Protein AF-A0A397JNN5-F1 (afdb_monomer_lite)

Radius of gyration: 26.15 Å; chains: 1; bounding box: 57×59×89 Å

Sequence (271 aa):
MEMSLINTIVSEEDVIYEEDFNEESSNTLSENEEEVYITKNTSVETILHSLTPIEYPPTSINGVAIIFHVEGWQNADAAFTDDRTCQGLKICEFASSELLEMIHKTVEFNSDLRLKISEELSTDNVKNNTFVKWRSNEKYHQFISIQENTDLNLLRQLLDGLWEGESDEPINNCFTVLHNSSKKTYCPHPHCERNIVKQGSIIQKTCNVKYSKLIPLDIKKCPYIILVSRGIHSHPPPPPNRVPITIRDRLQELIHQANDNTGDVTLYQEI

Foldseek 3Di:
DDDDDPPPACDPQFADDPVNVVPDPDDDPDVDQPWDDPTNPATANEEAEDQDDDPWDFAEQNKYKYKYQCPPPPCPCVSVVDQDDPQFWKDWPLAAPCFQQDKARTDDCPDPLLVLLQVLVVVVVLLVPQDDDDDPPDPDDDDDDDDPPDDPVCVVCSNVSVCPDDDLPADSHDSHIGGPPDPDQWDPHWHDDPNDTDITGIDTDGFPKGKHKHDDPDCVVPVMIMIMIHDMGRGHDHHDPDDPPVVVVVVVVVVVVVVVVVPPDDDDDDD

pLDDT: mean 71.07, std 18.16, range [25.12, 94.12]

Secondary structure (DSSP, 8-state):
-----------GGGSPPGGGGSS-----------PEEEETTEEESEEEEESS--SS---BSS-EEEEEE-TT-S-TGGGS-S--B---EEEETTB-HHHHS--BSS--TT-HHHHHHHHHHHHHHHHH-------TT-S-PPP-PPPTTS-HHHHHHHHTT----S-SPPPSSB--EEETT----EEEEEEEETTEEEEEEEEEE----EEEEE--S-TTT--EEEEEEES-B-SPPPPP----HHHHHHHHHHHHHHHHTTTT-------

Structure (mmCIF, N/CA/C/O backbone):
data_AF-A0A397JNN5-F1
#
_entry.id   AF-A0A397JNN5-F1
#
loop_
_atom_site.group_PDB
_atom_site.id
_atom_site.type_symbol
_atom_site.label_atom_id
_atom_site.label_alt_id
_atom_site.label_comp_id
_atom_site.label_asym_id
_atom_site.label_entity_id
_atom_site.label_seq_id
_atom_site.pdbx_PDB_ins_code
_atom_site.Cartn_x
_atom_site.Cartn_y
_atom_site.Cartn_z
_atom_site.occupancy
_atom_site.B_iso_or_equiv
_atom_site.auth_seq_id
_atom_site.auth_comp_id
_atom_site.auth_asym_id
_atom_site.auth_atom_id
_atom_site.pdbx_PDB_model_num
ATOM 1 N N . MET A 1 1 ? -3.759 -25.444 -0.510 1.00 31.02 1 MET A N 1
ATOM 2 C CA . MET A 1 1 ? -3.090 -24.979 0.717 1.00 31.02 1 MET A CA 1
ATOM 3 C C . MET A 1 1 ? -4.052 -24.005 1.355 1.00 31.02 1 MET A C 1
ATOM 5 O O . MET A 1 1 ? -4.305 -22.963 0.765 1.00 31.02 1 MET A O 1
ATOM 9 N N . GLU A 1 2 ? -4.728 -24.447 2.412 1.00 26.83 2 GLU A N 1
ATOM 10 C CA . GLU A 1 2 ? -5.766 -23.671 3.091 1.00 26.83 2 GLU A CA 1
ATOM 11 C C . GLU A 1 2 ? -5.170 -22.372 3.633 1.00 26.83 2 GLU A C 1
ATOM 13 O O . GLU A 1 2 ? -4.144 -22.374 4.311 1.00 26.83 2 GLU A O 1
ATOM 18 N N . MET A 1 3 ? -5.789 -21.258 3.258 1.00 25.12 3 MET A N 1
ATOM 19 C CA . MET A 1 3 ? -5.412 -19.919 3.680 1.00 25.12 3 MET A CA 1
ATOM 20 C C . MET A 1 3 ? -6.167 -19.662 4.984 1.00 25.12 3 MET A C 1
ATOM 22 O O . MET A 1 3 ? -7.382 -19.474 4.969 1.00 25.12 3 MET A O 1
ATOM 26 N N . SER A 1 4 ? -5.471 -19.778 6.116 1.00 27.42 4 SER A N 1
ATOM 27 C CA . SER A 1 4 ? -6.068 -19.607 7.439 1.00 27.42 4 SER A CA 1
ATOM 28 C C . SER A 1 4 ? -6.539 -18.165 7.615 1.00 27.42 4 SER A C 1
ATOM 30 O O . SER A 1 4 ? -5.733 -17.235 7.626 1.00 27.42 4 SER A O 1
ATOM 32 N N . LEU A 1 5 ? -7.851 -18.008 7.752 1.00 30.69 5 LEU A N 1
ATOM 33 C CA . LEU A 1 5 ? -8.522 -16.786 8.175 1.00 30.69 5 LEU A CA 1
ATOM 34 C C . LEU A 1 5 ? -7.987 -16.382 9.556 1.00 30.69 5 LEU A C 1
ATOM 36 O O . LEU A 1 5 ? -8.147 -17.137 10.511 1.00 30.69 5 LEU A O 1
ATOM 40 N N . ILE A 1 6 ? -7.387 -15.199 9.680 1.00 32.88 6 ILE A N 1
ATOM 41 C CA . ILE A 1 6 ? -7.181 -14.560 10.985 1.00 32.88 6 ILE A CA 1
ATOM 42 C C . ILE A 1 6 ? -7.974 -13.255 10.967 1.00 32.88 6 ILE A C 1
ATOM 44 O O . ILE A 1 6 ? -7.437 -12.165 10.815 1.00 32.88 6 ILE A O 1
ATOM 48 N N . ASN A 1 7 ? -9.294 -13.390 11.098 1.00 35.00 7 ASN A N 1
ATOM 49 C CA . ASN A 1 7 ? -10.095 -12.322 11.676 1.00 35.00 7 ASN A CA 1
ATOM 50 C C . ASN A 1 7 ? -9.785 -12.337 13.173 1.00 35.00 7 ASN A C 1
ATOM 52 O O . ASN A 1 7 ? -10.288 -13.208 13.882 1.00 35.00 7 ASN A O 1
ATOM 56 N N . THR A 1 8 ? -8.950 -11.423 13.662 1.00 43.59 8 THR A N 1
ATOM 57 C CA . THR A 1 8 ? -8.803 -11.247 15.111 1.00 43.59 8 THR A CA 1
ATOM 58 C C . THR A 1 8 ? -10.051 -10.534 15.620 1.00 43.59 8 THR A C 1
ATOM 60 O O . THR A 1 8 ? -10.108 -9.310 15.694 1.00 43.59 8 THR A O 1
ATOM 63 N N . ILE A 1 9 ? -11.095 -11.312 15.903 1.00 44.19 9 ILE A N 1
ATOM 64 C CA . ILE A 1 9 ? -12.177 -10.878 16.783 1.00 44.19 9 ILE A CA 1
ATOM 65 C C . ILE A 1 9 ? -11.510 -10.676 18.142 1.00 44.19 9 ILE A C 1
ATOM 67 O O . ILE A 1 9 ? -10.933 -11.622 18.671 1.00 44.19 9 ILE A O 1
ATOM 71 N N . VAL A 1 10 ? -11.530 -9.450 18.664 1.00 47.38 10 VAL A N 1
ATOM 72 C CA . VAL A 1 10 ? -11.048 -9.169 20.022 1.00 47.38 10 VAL A CA 1
ATOM 73 C C . VAL A 1 10 ? -11.911 -9.998 20.968 1.00 47.38 10 VAL A C 1
ATOM 75 O O . VAL A 1 10 ? -13.122 -9.779 21.043 1.00 47.38 10 VAL A O 1
ATOM 78 N N . SER A 1 11 ? -11.318 -11.009 21.599 1.00 52.22 11 SER A N 1
ATOM 79 C CA . SER A 1 11 ? -12.026 -11.843 22.567 1.00 52.22 11 SER A CA 1
ATOM 80 C C . SER A 1 11 ? -12.256 -11.042 23.853 1.00 52.22 11 SER A C 1
ATOM 82 O O . SER A 1 11 ? -11.529 -10.087 24.120 1.00 52.22 11 SER A O 1
ATOM 84 N N . GLU A 1 12 ? -13.258 -11.395 24.668 1.00 55.44 12 GLU A N 1
ATOM 85 C CA . GLU A 1 12 ? -13.455 -10.750 25.986 1.00 55.44 12 GLU A CA 1
ATOM 86 C C . GLU A 1 12 ? -12.188 -10.838 26.858 1.00 55.44 12 GLU A C 1
ATOM 88 O O . GLU A 1 12 ? -11.924 -9.961 27.674 1.00 55.44 12 GLU A O 1
ATOM 93 N N . GLU A 1 13 ? -11.352 -11.850 26.620 1.00 55.53 13 GLU A N 1
ATOM 94 C CA . GLU A 1 13 ? -10.068 -12.039 27.290 1.00 55.53 13 GLU A CA 1
ATOM 95 C C . GLU A 1 13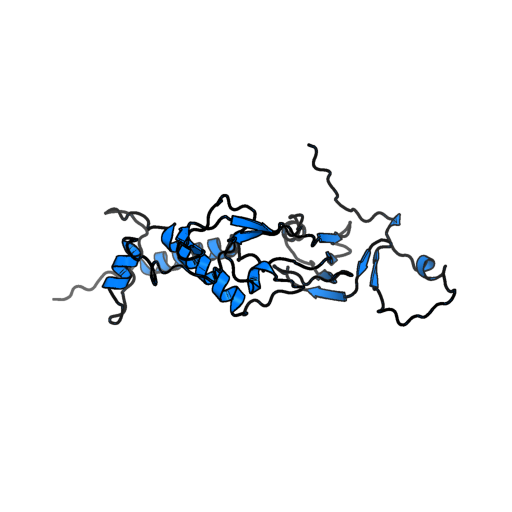 ? -9.014 -10.997 26.873 1.00 55.53 13 GLU A C 1
ATOM 97 O O . GLU A 1 13 ? -8.130 -10.712 27.674 1.00 55.53 13 GLU A O 1
ATOM 102 N N . ASP A 1 14 ? -9.122 -10.381 25.687 1.00 54.44 14 ASP A N 1
ATOM 103 C CA . ASP A 1 14 ? -8.186 -9.376 25.147 1.00 54.44 14 ASP A CA 1
ATOM 104 C C . ASP A 1 14 ? -8.508 -7.928 25.579 1.00 54.44 14 ASP A C 1
ATOM 106 O O . ASP A 1 14 ? -7.725 -7.006 25.311 1.00 54.44 14 ASP A O 1
ATOM 110 N N . VAL A 1 15 ? -9.663 -7.715 26.221 1.00 62.53 15 VAL A N 1
ATOM 111 C CA . VAL A 1 15 ? -10.107 -6.413 26.741 1.00 62.53 15 VAL A CA 1
ATOM 112 C C . VAL A 1 15 ? -9.306 -6.061 27.988 1.00 62.53 15 VAL A C 1
ATOM 114 O O . VAL A 1 15 ? -9.135 -6.899 28.868 1.00 62.53 15 VAL A O 1
ATOM 117 N N . ILE A 1 16 ? -8.829 -4.818 28.059 1.00 62.09 16 ILE A N 1
ATOM 118 C CA . ILE A 1 16 ? -8.114 -4.293 29.223 1.00 62.09 16 ILE A CA 1
ATOM 119 C C . ILE A 1 16 ? -9.141 -3.778 30.234 1.00 62.09 16 ILE A C 1
ATOM 121 O O . ILE A 1 16 ? -9.956 -2.912 29.904 1.00 62.09 16 ILE A O 1
ATOM 125 N N . TYR A 1 17 ? -9.091 -4.295 31.455 1.00 69.06 17 TYR A N 1
ATOM 126 C CA . TYR A 1 17 ? -9.901 -3.851 32.585 1.00 69.06 17 TYR A CA 1
ATOM 127 C C . TYR A 1 17 ? -9.060 -2.995 33.541 1.00 69.06 17 TYR A C 1
ATOM 129 O O . TYR A 1 17 ? -7.838 -3.110 33.584 1.00 69.06 17 TYR A O 1
ATOM 137 N N . GLU A 1 18 ? -9.699 -2.145 34.351 1.00 59.59 18 GLU A N 1
ATOM 138 C CA . GLU A 1 18 ? -8.986 -1.318 35.345 1.00 59.59 18 GLU A CA 1
ATOM 139 C C . GLU A 1 18 ? -8.193 -2.161 36.364 1.00 59.59 18 GLU A C 1
ATOM 141 O O . GLU A 1 18 ? -7.193 -1.706 36.915 1.00 59.59 18 GLU A O 1
ATOM 146 N N . GLU A 1 19 ? -8.613 -3.408 36.585 1.00 60.47 19 GLU A N 1
ATOM 147 C CA . GLU A 1 19 ? -7.941 -4.381 37.450 1.00 60.47 19 GLU A CA 1
ATOM 148 C C . GLU A 1 19 ? -6.601 -4.869 36.864 1.00 60.47 19 GLU A C 1
ATOM 150 O O . GLU A 1 19 ? -5.680 -5.138 37.634 1.00 60.47 19 GLU A O 1
ATOM 155 N N . ASP A 1 20 ? -6.438 -4.874 35.531 1.00 59.41 20 ASP A N 1
ATOM 156 C CA . ASP A 1 20 ? -5.204 -5.307 34.848 1.00 59.41 20 ASP A CA 1
ATOM 157 C C . ASP A 1 20 ? -4.031 -4.330 35.075 1.00 59.41 20 ASP A C 1
ATOM 159 O O . ASP A 1 20 ? -2.867 -4.710 34.973 1.00 59.41 20 ASP A O 1
ATOM 163 N N . PHE A 1 21 ? -4.315 -3.068 35.417 1.00 58.22 21 PHE A N 1
ATOM 164 C CA . PHE A 1 21 ? -3.291 -2.069 35.754 1.00 58.22 21 PHE A CA 1
ATOM 165 C C . PHE A 1 21 ? -2.864 -2.109 37.228 1.00 58.22 21 PHE A C 1
ATOM 167 O O . PHE A 1 21 ? -1.886 -1.460 37.602 1.00 58.22 21 PHE A O 1
ATOM 174 N N . ASN A 1 22 ? -3.586 -2.848 38.075 1.00 54.94 22 ASN A N 1
ATOM 175 C CA . ASN A 1 22 ? -3.377 -2.839 39.522 1.00 54.94 22 ASN A CA 1
ATOM 176 C C . ASN A 1 22 ? -2.473 -3.976 40.032 1.00 54.94 22 ASN A C 1
ATOM 178 O O . ASN A 1 22 ? -2.095 -3.938 41.204 1.00 54.94 22 ASN A O 1
ATOM 182 N N . GLU A 1 23 ? -2.099 -4.958 39.200 1.00 52.66 23 GLU A N 1
ATOM 183 C CA . GLU A 1 23 ? -1.392 -6.164 39.672 1.00 52.66 23 GLU A CA 1
ATOM 184 C C . GLU A 1 23 ? 0.147 -6.150 39.574 1.00 52.66 23 GLU A C 1
ATOM 186 O O . GLU A 1 23 ? 0.781 -7.011 40.176 1.00 52.66 23 GLU A O 1
ATOM 191 N N . GLU A 1 24 ? 0.794 -5.141 38.975 1.00 49.72 24 GLU A N 1
ATOM 192 C CA . GLU A 1 24 ? 2.267 -5.013 39.028 1.00 49.72 24 GLU A CA 1
ATOM 193 C C . GLU A 1 24 ? 2.748 -3.572 39.267 1.00 49.72 24 GLU A C 1
ATOM 195 O O . GLU A 1 24 ? 3.470 -2.967 38.478 1.00 49.72 24 GLU A O 1
ATOM 200 N N . SER A 1 25 ? 2.430 -3.025 40.443 1.00 48.16 25 SER A N 1
ATOM 201 C CA . SER A 1 25 ? 3.257 -1.964 41.031 1.00 48.16 25 SER A CA 1
ATOM 202 C C . SER A 1 25 ? 4.415 -2.590 41.813 1.00 48.16 25 SER A C 1
ATOM 204 O O . SER A 1 25 ? 4.414 -2.660 43.043 1.00 48.16 25 SER A O 1
ATOM 206 N N . SER A 1 26 ? 5.433 -3.064 41.095 1.00 43.47 26 SER A N 1
ATOM 207 C CA . SER A 1 26 ? 6.755 -3.288 41.682 1.00 43.47 26 SER A CA 1
ATOM 208 C C . SER A 1 26 ? 7.867 -2.856 40.729 1.00 43.47 26 SER A C 1
ATOM 210 O O . SER A 1 26 ? 8.445 -3.655 40.006 1.00 43.47 26 SER A O 1
ATOM 212 N N . ASN A 1 27 ? 8.162 -1.554 40.790 1.00 46.34 27 ASN A N 1
ATOM 213 C CA . ASN A 1 27 ? 9.458 -0.908 40.565 1.00 46.34 27 ASN A CA 1
ATOM 214 C C . ASN A 1 27 ? 10.376 -1.480 39.468 1.00 46.34 27 ASN A C 1
ATOM 216 O O . ASN A 1 27 ? 11.284 -2.262 39.740 1.00 46.34 27 ASN A O 1
ATOM 220 N N . THR A 1 28 ? 10.317 -0.874 38.283 1.00 35.03 28 THR A N 1
ATOM 221 C CA . THR A 1 28 ? 11.496 -0.213 37.693 1.00 35.03 28 THR A CA 1
ATOM 222 C C . THR A 1 28 ? 11.022 0.844 36.697 1.00 35.03 28 THR A C 1
ATOM 224 O O . THR A 1 28 ? 10.708 0.548 35.552 1.00 35.03 28 THR A O 1
ATOM 227 N N . LEU A 1 29 ? 10.950 2.098 37.151 1.00 47.03 29 LEU A N 1
ATOM 228 C CA . LEU A 1 29 ? 10.872 3.262 36.268 1.00 47.03 29 LEU A CA 1
ATOM 229 C C . LEU A 1 29 ? 12.230 3.397 35.566 1.00 47.03 29 LEU A C 1
ATOM 231 O O . LEU A 1 29 ? 13.114 4.104 36.046 1.00 47.03 29 LEU A O 1
ATOM 235 N N . SER A 1 30 ? 12.431 2.666 34.472 1.00 42.47 30 SER A N 1
ATOM 236 C CA . SER A 1 30 ? 13.284 3.176 33.403 1.00 42.47 30 SER A CA 1
ATOM 237 C C . SER A 1 30 ? 12.444 4.138 32.569 1.00 42.47 30 SER A C 1
ATOM 239 O O . SER A 1 30 ? 11.229 3.973 32.480 1.00 42.47 30 SER A O 1
ATOM 241 N N . GLU A 1 31 ? 13.082 5.175 32.032 1.00 48.75 31 GLU A N 1
ATOM 242 C CA . GLU A 1 31 ? 12.506 6.215 31.168 1.00 48.75 31 GLU A CA 1
ATOM 243 C C . GLU A 1 31 ? 11.998 5.614 29.842 1.00 48.75 31 GLU A C 1
ATOM 245 O O . GLU A 1 31 ? 12.520 5.889 28.765 1.00 48.75 31 GLU A O 1
ATOM 250 N N . ASN A 1 32 ? 11.027 4.710 29.924 1.00 50.06 32 ASN A N 1
ATOM 251 C CA . ASN A 1 32 ? 10.454 4.014 28.791 1.00 50.06 32 ASN A CA 1
ATOM 252 C C . ASN A 1 32 ? 9.396 4.937 28.194 1.00 50.06 32 ASN A C 1
ATOM 254 O O . ASN A 1 32 ? 8.496 5.381 28.906 1.00 50.06 32 ASN A O 1
ATOM 258 N N . GLU A 1 33 ? 9.531 5.238 26.904 1.00 58.53 33 GLU A N 1
ATOM 259 C CA . GLU A 1 33 ? 8.477 5.835 26.082 1.00 58.53 33 GLU A CA 1
ATOM 260 C C . GLU A 1 33 ? 7.137 5.170 26.448 1.00 58.53 33 GLU A C 1
ATOM 262 O O . GLU A 1 33 ? 7.042 3.943 26.430 1.00 58.53 33 GLU A O 1
ATOM 267 N N . GLU A 1 34 ? 6.143 5.955 26.881 1.00 67.69 34 GLU A N 1
ATOM 268 C CA . GLU A 1 34 ? 4.852 5.441 27.352 1.00 67.69 34 GLU A CA 1
ATOM 269 C C . GLU A 1 34 ? 4.169 4.643 26.227 1.00 67.69 34 GLU A C 1
ATOM 271 O O . GLU A 1 34 ? 3.547 5.211 25.329 1.00 67.69 34 GLU A O 1
ATOM 276 N N . GLU A 1 35 ? 4.307 3.314 26.240 1.00 71.81 35 GLU A N 1
ATOM 277 C CA . GLU A 1 35 ? 3.586 2.443 25.316 1.00 71.81 35 GLU A CA 1
ATOM 278 C C . GLU A 1 35 ? 2.089 2.484 25.641 1.00 71.81 35 GLU A C 1
ATOM 280 O O . GLU A 1 35 ? 1.666 2.211 26.767 1.00 71.81 35 GLU A O 1
ATOM 285 N N . VAL A 1 36 ? 1.269 2.800 24.637 1.00 85.38 36 VAL A N 1
ATOM 286 C CA . VAL A 1 36 ? -0.184 2.856 24.790 1.00 85.38 36 VAL A CA 1
ATOM 287 C C . VAL A 1 36 ? -0.788 1.519 24.391 1.00 85.38 36 VAL A C 1
ATOM 289 O O . VAL A 1 36 ? -0.677 1.085 23.244 1.00 85.38 36 VAL A O 1
ATOM 292 N N . TYR A 1 37 ? -1.468 0.869 25.328 1.00 86.62 37 TYR A N 1
ATOM 293 C CA . TYR A 1 37 ? -2.134 -0.404 25.084 1.00 86.62 37 TYR A CA 1
ATOM 294 C C . TYR A 1 37 ? -3.524 -0.185 24.478 1.00 86.62 37 TYR A C 1
ATOM 296 O O . TYR A 1 37 ? -4.372 0.496 25.049 1.00 86.62 37 TYR A O 1
ATOM 304 N N . ILE A 1 38 ? -3.752 -0.775 23.304 1.00 86.19 38 ILE A N 1
ATOM 305 C CA . ILE A 1 38 ? -5.054 -0.815 22.626 1.00 86.19 38 ILE A CA 1
ATOM 306 C C . ILE A 1 38 ? -5.842 -2.063 23.051 1.00 86.19 38 ILE A C 1
ATOM 308 O O . ILE A 1 38 ? -7.058 -2.013 23.212 1.00 86.19 38 ILE A O 1
ATOM 312 N N . THR A 1 39 ? -5.144 -3.185 23.228 1.00 84.56 39 THR A N 1
ATOM 313 C CA . THR A 1 39 ? -5.648 -4.445 23.803 1.00 84.56 39 THR A CA 1
ATOM 314 C C . THR A 1 39 ? -4.558 -5.040 24.693 1.00 84.56 39 THR A C 1
ATOM 316 O O . THR A 1 39 ? -3.411 -4.587 24.625 1.00 84.56 39 THR A O 1
ATOM 319 N N . LYS A 1 40 ? -4.858 -6.089 25.473 1.00 80.62 40 LYS A N 1
ATOM 320 C CA . LYS A 1 40 ? -3.839 -6.778 26.295 1.00 80.62 40 LYS A CA 1
ATOM 321 C C . LYS A 1 40 ? -2.611 -7.222 25.497 1.00 80.62 40 LYS A C 1
ATOM 323 O O . LYS A 1 40 ? -1.499 -7.227 26.007 1.00 80.62 40 LYS A O 1
ATOM 328 N N . ASN A 1 41 ? -2.819 -7.556 24.225 1.00 80.25 41 ASN A N 1
ATOM 329 C CA . ASN A 1 41 ? -1.798 -8.103 23.337 1.00 80.25 41 ASN A CA 1
ATOM 330 C C . ASN A 1 41 ? -1.331 -7.105 22.262 1.00 80.25 41 ASN A C 1
ATOM 332 O O . ASN A 1 41 ? -0.573 -7.474 21.365 1.00 80.25 41 ASN A O 1
ATOM 336 N N . THR A 1 42 ? -1.813 -5.858 22.284 1.00 83.69 42 THR A N 1
ATOM 337 C CA . THR A 1 42 ? -1.495 -4.844 21.267 1.00 83.69 42 THR A CA 1
ATOM 338 C C . THR A 1 42 ? -1.176 -3.510 21.924 1.00 83.69 42 THR A C 1
ATOM 340 O O . THR A 1 42 ? -2.088 -2.767 22.283 1.00 83.69 42 THR A O 1
ATOM 343 N N . SER A 1 43 ? 0.112 -3.179 22.005 1.00 91.31 43 SER A N 1
ATOM 344 C CA . SER A 1 43 ? 0.596 -1.833 22.315 1.00 91.31 43 SER A CA 1
ATOM 345 C C . SER A 1 43 ? 1.033 -1.089 21.053 1.00 91.31 43 SER A C 1
ATOM 347 O O . SER A 1 43 ? 1.404 -1.700 20.039 1.00 91.31 43 SER A O 1
ATOM 349 N N . VAL A 1 44 ? 0.953 0.238 21.111 1.00 91.88 44 VAL A N 1
ATOM 350 C CA . VAL A 1 44 ? 1.399 1.169 20.074 1.00 91.88 44 VAL A CA 1
ATOM 351 C C . VAL A 1 44 ? 2.180 2.326 20.689 1.00 91.88 44 VAL A C 1
ATOM 353 O O . VAL A 1 44 ? 1.967 2.708 21.835 1.00 91.88 44 VAL A O 1
ATOM 356 N N . GLU A 1 45 ? 3.058 2.916 19.889 1.00 92.94 45 GLU A N 1
ATOM 357 C CA . GLU A 1 45 ? 3.855 4.096 20.250 1.00 92.94 45 GLU A CA 1
ATOM 358 C C . GLU A 1 45 ? 3.097 5.400 19.973 1.00 92.94 45 GLU A C 1
ATOM 360 O O . GLU A 1 45 ? 3.370 6.439 20.563 1.00 92.94 45 GLU A O 1
ATOM 365 N N . THR A 1 46 ? 2.155 5.391 19.026 1.00 92.38 46 THR A N 1
ATOM 366 C CA . THR A 1 46 ? 1.459 6.610 18.593 1.00 92.38 46 THR A CA 1
ATOM 367 C C . THR A 1 46 ? 0.003 6.331 18.253 1.00 92.38 46 THR A C 1
ATOM 369 O O . THR A 1 46 ? -0.310 5.340 17.591 1.00 92.38 46 THR A O 1
ATOM 372 N N . ILE A 1 47 ? -0.881 7.252 18.646 1.00 93.50 47 ILE A N 1
ATOM 373 C CA . ILE A 1 47 ? -2.300 7.258 18.277 1.00 93.50 47 ILE A CA 1
ATOM 374 C C . ILE A 1 47 ? -2.601 8.486 17.419 1.00 93.50 47 ILE A C 1
ATOM 376 O O . ILE A 1 47 ? -2.297 9.618 17.790 1.00 93.50 47 ILE A O 1
ATOM 380 N N . LEU A 1 48 ? -3.247 8.259 16.281 1.00 92.62 48 LEU A N 1
ATOM 381 C CA . LEU A 1 48 ? -3.715 9.278 15.352 1.00 92.62 48 LEU A CA 1
ATOM 382 C C . LEU A 1 48 ? -5.228 9.172 15.177 1.00 92.62 48 LEU A C 1
ATOM 384 O O . LEU A 1 48 ? -5.804 8.092 15.271 1.00 92.62 48 LEU A O 1
ATOM 388 N N . HIS A 1 49 ? -5.865 10.291 14.856 1.00 91.25 49 HIS A N 1
ATOM 389 C CA . HIS A 1 49 ? -7.289 10.345 14.533 1.00 91.25 49 HIS A CA 1
ATOM 390 C C . HIS A 1 49 ? -7.455 10.784 13.079 1.00 91.25 49 HIS A C 1
ATOM 392 O O . HIS A 1 49 ? -6.797 11.728 12.640 1.00 91.25 49 HIS A O 1
ATOM 398 N N . SER A 1 50 ? -8.332 10.115 12.329 1.00 86.56 50 SER A N 1
ATOM 399 C CA . SER A 1 50 ? -8.647 10.482 10.947 1.00 86.56 50 SER A CA 1
ATOM 400 C C . SER A 1 50 ? -10.132 10.308 10.650 1.00 86.56 50 SER A C 1
ATOM 402 O O . SER A 1 50 ? -10.763 9.351 11.086 1.00 86.56 50 SER A O 1
ATOM 404 N N . LEU A 1 51 ? -10.691 11.220 9.856 1.00 81.50 51 LEU A N 1
ATOM 405 C CA . LEU A 1 51 ? -12.074 11.135 9.377 1.00 81.50 51 LEU A CA 1
ATOM 406 C C . LEU A 1 51 ? -12.195 10.404 8.037 1.00 81.50 51 LEU A C 1
ATOM 408 O O . LEU A 1 51 ? -13.303 10.119 7.597 1.00 81.50 51 LEU A O 1
ATOM 412 N N . THR A 1 52 ? -11.078 10.117 7.367 1.00 81.00 52 THR A N 1
ATOM 413 C CA . THR A 1 52 ? -11.061 9.481 6.044 1.00 81.00 52 THR A CA 1
ATOM 414 C C . THR A 1 52 ? -9.964 8.424 5.963 1.00 81.00 52 THR A C 1
ATOM 416 O O . THR A 1 52 ? -8.887 8.642 6.529 1.00 81.00 52 THR A O 1
ATOM 419 N N . PRO A 1 53 ? -10.169 7.307 5.239 1.00 79.81 53 PRO A N 1
ATOM 420 C CA . PRO A 1 53 ? -9.131 6.297 5.060 1.00 79.81 53 PRO A CA 1
ATOM 421 C C . PRO A 1 53 ? -7.868 6.902 4.438 1.00 79.81 53 PRO A C 1
ATOM 423 O O . PRO A 1 53 ? -7.949 7.720 3.523 1.00 79.81 53 PRO A O 1
ATOM 426 N N . ILE A 1 54 ? -6.702 6.478 4.922 1.00 78.06 54 ILE A N 1
ATOM 427 C CA . ILE A 1 54 ? -5.397 6.928 4.426 1.00 78.06 54 ILE A CA 1
ATOM 428 C C . ILE A 1 54 ? -4.851 5.849 3.484 1.00 78.06 54 ILE A C 1
ATOM 430 O O . ILE A 1 54 ? -4.861 4.663 3.820 1.00 78.06 54 ILE A O 1
ATOM 434 N N . GLU A 1 55 ? -4.399 6.249 2.292 1.00 74.62 55 GLU A N 1
ATOM 435 C CA . GLU A 1 55 ? -3.855 5.328 1.281 1.00 74.62 55 GLU A CA 1
ATOM 436 C C . GLU A 1 55 ? -2.558 4.659 1.768 1.00 74.62 55 GLU A C 1
ATOM 438 O O . GLU A 1 55 ? -2.432 3.438 1.702 1.00 74.62 55 GLU A O 1
ATOM 443 N N . TYR A 1 56 ? -1.647 5.457 2.341 1.00 80.44 56 TYR A N 1
ATOM 444 C CA . TYR A 1 56 ? -0.393 5.014 2.957 1.00 80.44 56 TYR A CA 1
ATOM 445 C C . TYR A 1 56 ? -0.350 5.440 4.426 1.00 80.44 56 TYR A C 1
ATOM 447 O O . TYR A 1 56 ? 0.175 6.512 4.739 1.00 80.44 56 TYR A O 1
ATOM 455 N N . PRO A 1 57 ? -0.949 4.649 5.333 1.00 87.38 57 PRO A N 1
ATOM 456 C CA . PRO A 1 57 ? -0.950 4.996 6.740 1.00 87.38 57 PRO A CA 1
ATOM 457 C C . PRO A 1 57 ? 0.482 4.991 7.296 1.00 87.38 57 PRO A C 1
ATOM 459 O O . PRO A 1 57 ? 1.265 4.113 6.921 1.00 87.38 57 PRO A O 1
ATOM 462 N N . PRO A 1 58 ? 0.834 5.950 8.175 1.00 91.62 58 PRO A N 1
ATOM 463 C CA . PRO A 1 58 ? 2.134 5.972 8.837 1.00 91.62 58 PRO A CA 1
ATOM 464 C C . PRO A 1 58 ? 2.366 4.673 9.610 1.00 91.62 58 PRO A C 1
ATOM 466 O O . PRO A 1 58 ? 1.417 4.045 10.070 1.00 91.62 58 PRO A O 1
ATOM 469 N N . THR A 1 59 ? 3.622 4.265 9.747 1.00 93.88 59 THR A N 1
ATOM 470 C CA . THR A 1 59 ? 4.029 3.008 10.393 1.00 93.88 59 THR A CA 1
ATOM 471 C C . THR A 1 59 ? 5.149 3.260 11.396 1.00 93.88 59 THR A C 1
ATOM 473 O O . THR A 1 59 ? 5.908 4.222 11.274 1.00 93.88 59 THR A O 1
ATOM 476 N N . SER A 1 60 ? 5.285 2.387 12.390 1.00 94.06 60 SER A N 1
ATOM 477 C CA . SER A 1 60 ? 6.464 2.360 13.255 1.00 94.06 60 SER A CA 1
ATOM 478 C C . SER A 1 60 ? 6.784 0.928 13.677 1.00 94.06 60 SER A C 1
ATOM 480 O O . SER A 1 60 ? 5.966 0.017 13.523 1.00 94.06 60 SER A O 1
ATOM 482 N N . ILE A 1 61 ? 7.990 0.717 14.209 1.00 92.69 61 ILE A N 1
ATOM 483 C CA . ILE A 1 61 ? 8.402 -0.589 14.736 1.00 92.69 61 ILE A CA 1
ATOM 484 C C . ILE A 1 61 ? 7.522 -1.023 15.921 1.00 92.69 61 ILE A C 1
ATOM 486 O O . ILE A 1 61 ? 7.145 -2.195 16.010 1.00 92.69 61 ILE A O 1
ATOM 490 N N . ASN A 1 62 ? 7.130 -0.060 16.757 1.00 90.75 62 ASN A N 1
ATOM 491 C CA . ASN A 1 62 ? 6.294 -0.254 17.938 1.00 90.75 62 ASN A CA 1
ATOM 492 C C . ASN A 1 62 ? 4.795 -0.107 17.635 1.00 90.75 62 ASN A C 1
ATOM 494 O O . ASN A 1 62 ? 3.963 -0.517 18.432 1.00 90.75 62 ASN A O 1
ATOM 498 N N . GLY A 1 63 ? 4.441 0.361 16.440 1.00 91.81 63 GLY A N 1
ATOM 499 C CA . GLY A 1 63 ? 3.078 0.421 15.935 1.00 91.81 63 GLY A CA 1
ATOM 500 C C . GLY A 1 63 ? 2.471 1.818 16.022 1.00 91.81 63 GLY A C 1
ATOM 501 O O . GLY A 1 63 ? 2.719 2.566 16.965 1.00 91.81 63 GLY A O 1
ATOM 502 N N . VAL A 1 64 ? 1.636 2.146 15.038 1.00 93.25 64 VAL A N 1
ATOM 503 C CA . VAL A 1 64 ? 0.804 3.354 15.025 1.00 93.25 64 VAL A CA 1
ATOM 504 C C . VAL A 1 64 ? -0.656 2.927 14.946 1.00 93.25 64 VAL A C 1
ATOM 506 O O . VAL A 1 64 ? -1.021 2.151 14.065 1.00 93.25 64 VAL A O 1
ATOM 509 N N . ALA A 1 65 ? -1.497 3.421 15.850 1.00 94.12 65 ALA A N 1
ATOM 510 C CA . ALA A 1 65 ? -2.943 3.248 15.781 1.00 94.12 65 ALA A CA 1
ATOM 511 C C . ALA A 1 65 ? -3.591 4.465 15.116 1.00 94.12 65 ALA A C 1
ATOM 513 O O . ALA A 1 65 ? -3.287 5.606 15.455 1.00 94.12 65 ALA A O 1
ATOM 514 N N . ILE A 1 66 ? -4.51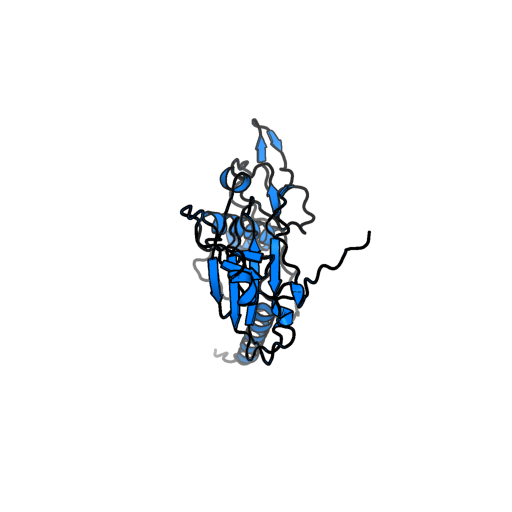1 4.229 14.187 1.00 92.62 66 ILE A N 1
ATOM 515 C CA . ILE A 1 66 ? -5.297 5.261 13.515 1.00 92.62 66 ILE A CA 1
ATOM 516 C C . ILE A 1 66 ? -6.764 4.984 13.801 1.00 92.62 66 ILE A C 1
ATOM 518 O O . ILE A 1 66 ? -7.293 3.947 13.402 1.00 92.62 66 ILE A O 1
ATOM 522 N N . ILE A 1 67 ? -7.403 5.913 14.499 1.00 92.75 67 ILE A N 1
ATOM 523 C CA . ILE A 1 67 ? -8.793 5.824 14.930 1.00 92.75 67 ILE A CA 1
ATOM 524 C C . ILE A 1 67 ? -9.671 6.562 13.920 1.00 92.75 67 ILE A C 1
ATOM 526 O O . ILE A 1 67 ? -9.466 7.750 13.652 1.00 92.75 67 ILE A O 1
ATOM 530 N N . PHE A 1 68 ? -10.666 5.858 13.387 1.00 90.50 68 PHE A N 1
ATOM 531 C CA . PHE A 1 68 ? -11.669 6.386 12.471 1.00 90.50 68 PHE A CA 1
ATOM 532 C C . PHE A 1 68 ? -13.021 6.470 13.160 1.00 90.50 68 PHE A C 1
ATOM 534 O O . PHE A 1 68 ? -13.540 5.454 13.618 1.00 90.50 68 PHE A O 1
ATOM 541 N N . HIS A 1 69 ? -13.615 7.662 13.180 1.00 91.00 69 HIS A N 1
ATOM 542 C CA . HIS A 1 69 ? -15.018 7.829 13.545 1.00 91.00 69 HIS A CA 1
ATOM 543 C C . HIS A 1 69 ? -15.887 7.601 12.302 1.00 91.00 69 HIS A C 1
ATOM 545 O O . HIS A 1 69 ? -15.849 8.398 11.363 1.00 91.00 69 HIS A O 1
ATOM 551 N N . VAL A 1 70 ? -16.629 6.494 12.277 1.00 87.62 70 VAL A N 1
ATOM 552 C CA . VAL A 1 70 ? -17.351 6.006 11.085 1.00 87.62 70 VAL A CA 1
ATOM 553 C C . VAL A 1 70 ? -18.867 6.191 11.170 1.00 87.62 70 VAL A C 1
ATOM 555 O O . VAL A 1 70 ? -19.617 5.623 10.373 1.00 87.62 70 VAL A O 1
ATOM 558 N N . GLU A 1 71 ? -19.346 6.991 12.122 1.00 88.69 71 GLU A N 1
ATOM 559 C CA . GLU A 1 71 ? -20.768 7.310 12.222 1.00 88.69 71 GLU A CA 1
ATOM 560 C C . GLU A 1 71 ? -21.281 7.932 10.911 1.00 88.69 71 GLU A C 1
ATOM 562 O O . GLU A 1 71 ? -20.661 8.821 10.323 1.00 88.69 71 GLU A O 1
ATOM 567 N N . GLY A 1 72 ? -22.413 7.427 10.416 1.00 84.12 72 GLY A N 1
ATOM 568 C CA . GLY A 1 72 ? -23.030 7.898 9.173 1.00 84.12 72 GLY A CA 1
ATOM 569 C C . GLY A 1 72 ? -22.397 7.372 7.879 1.00 84.12 72 GLY A C 1
ATOM 570 O O . GLY A 1 72 ? -22.890 7.695 6.797 1.00 84.12 72 GLY A O 1
ATOM 571 N N . TRP A 1 73 ? -21.352 6.540 7.940 1.00 85.12 73 TRP A N 1
ATOM 572 C CA . TRP A 1 73 ? -20.810 5.897 6.741 1.00 85.12 73 TRP A CA 1
ATOM 573 C C . TRP A 1 73 ? -21.793 4.854 6.199 1.00 85.12 73 TRP A C 1
ATOM 575 O O . TRP A 1 73 ? -22.315 4.027 6.943 1.00 85.12 73 TRP A O 1
ATOM 585 N N . GLN A 1 74 ? -22.025 4.859 4.882 1.00 78.00 74 GLN A N 1
ATOM 586 C CA . GLN A 1 74 ? -22.950 3.910 4.241 1.00 78.00 74 GLN A CA 1
ATOM 587 C C . GLN A 1 74 ? -22.450 2.461 4.300 1.00 78.00 74 GLN A C 1
ATOM 589 O O . GLN A 1 74 ? -23.254 1.538 4.407 1.00 78.00 74 GLN A O 1
ATOM 594 N N . ASN A 1 75 ? -21.133 2.258 4.206 1.00 75.50 75 ASN A N 1
ATOM 595 C CA . ASN A 1 75 ? -20.507 0.941 4.268 1.00 75.50 75 ASN A CA 1
ATOM 596 C C . ASN A 1 75 ? -19.094 1.060 4.859 1.00 75.50 75 ASN A C 1
ATOM 598 O O . ASN A 1 75 ? -18.106 1.112 4.126 1.00 75.50 75 ASN A O 1
ATOM 602 N N . ALA A 1 76 ? -19.016 1.172 6.190 1.00 74.38 76 ALA A N 1
ATOM 603 C CA . ALA A 1 76 ? -17.744 1.266 6.904 1.00 74.38 76 ALA A CA 1
ATOM 604 C C . ALA A 1 76 ? -16.861 0.040 6.635 1.00 74.38 76 ALA A C 1
ATOM 606 O O . ALA A 1 76 ? -15.683 0.201 6.330 1.00 74.38 76 ALA A O 1
ATOM 607 N N . ASP A 1 77 ? -17.446 -1.159 6.629 1.00 70.75 77 ASP A N 1
ATOM 608 C CA . ASP A 1 77 ? -16.715 -2.408 6.410 1.00 70.75 77 ASP A CA 1
ATOM 609 C C . ASP A 1 77 ? -15.995 -2.424 5.056 1.00 70.75 77 ASP A C 1
ATOM 611 O O . ASP A 1 77 ? -14.817 -2.773 5.002 1.00 70.75 77 ASP A O 1
ATOM 615 N N . ALA A 1 78 ? -16.642 -1.965 3.975 1.00 71.25 78 ALA A N 1
ATOM 616 C CA . ALA A 1 78 ? -16.047 -1.911 2.633 1.00 71.25 78 ALA A CA 1
ATOM 617 C C . ALA A 1 78 ? -14.798 -1.024 2.525 1.00 71.25 78 ALA A C 1
ATOM 619 O O . ALA A 1 78 ? -13.958 -1.257 1.659 1.00 71.25 78 ALA A O 1
ATOM 620 N N . ALA A 1 79 ? -14.630 -0.025 3.395 1.00 67.88 79 ALA A N 1
ATOM 621 C CA . ALA A 1 79 ? -13.402 0.771 3.414 1.00 67.88 79 ALA A CA 1
ATOM 622 C C . ALA A 1 79 ? -12.192 -0.021 3.961 1.00 67.88 79 ALA A C 1
ATOM 624 O O . ALA A 1 79 ? -11.036 0.354 3.720 1.00 67.88 79 ALA A O 1
ATOM 625 N N . PHE A 1 80 ? -12.455 -1.134 4.657 1.00 70.38 80 PHE A N 1
ATOM 626 C CA . PHE A 1 80 ? -11.481 -1.945 5.392 1.00 70.38 80 PHE A CA 1
ATOM 627 C C . PHE A 1 80 ? -11.572 -3.458 5.069 1.00 70.38 80 PHE A C 1
ATOM 629 O O . PHE A 1 80 ? -11.051 -4.289 5.823 1.00 70.38 80 PHE A O 1
ATOM 636 N N . THR A 1 81 ? -12.219 -3.838 3.956 1.00 62.09 81 THR A N 1
ATOM 637 C CA . THR A 1 81 ? -12.386 -5.245 3.529 1.00 62.09 81 THR A CA 1
ATOM 638 C C . THR A 1 81 ? -11.091 -5.908 3.096 1.00 62.09 81 THR A C 1
ATOM 640 O O . THR A 1 81 ? -10.958 -7.118 3.252 1.00 62.09 81 THR A O 1
ATOM 643 N N . ASP A 1 82 ? -10.141 -5.142 2.564 1.00 59.66 82 ASP A N 1
ATOM 644 C CA . ASP A 1 82 ? -8.864 -5.700 2.142 1.00 59.66 82 ASP A CA 1
ATOM 645 C C . ASP A 1 82 ? -7.990 -5.952 3.369 1.00 59.66 82 ASP A C 1
ATOM 647 O O . ASP A 1 82 ? -7.711 -5.033 4.144 1.00 59.66 82 ASP A O 1
ATOM 651 N N . ASP A 1 83 ? -7.529 -7.190 3.532 1.00 55.78 83 ASP A N 1
ATOM 652 C CA . ASP A 1 83 ? -6.453 -7.511 4.461 1.00 55.78 83 ASP A CA 1
ATOM 653 C C . ASP A 1 83 ? -5.185 -6.840 3.940 1.00 55.78 83 ASP A C 1
ATOM 655 O O . ASP A 1 83 ? -4.456 -7.342 3.077 1.00 55.78 83 ASP A O 1
ATOM 659 N N . ARG A 1 84 ? -4.968 -5.615 4.414 1.00 65.12 84 ARG A N 1
ATOM 660 C CA . ARG A 1 84 ? -3.823 -4.806 4.032 1.00 65.12 84 ARG A CA 1
ATOM 661 C C . ARG A 1 84 ? -2.625 -5.409 4.745 1.00 65.12 84 ARG A C 1
ATOM 663 O O . ARG A 1 84 ? -2.295 -5.020 5.844 1.00 65.12 84 ARG A O 1
ATOM 670 N N . THR A 1 85 ? -1.961 -6.390 4.159 1.00 75.25 85 THR A N 1
ATOM 671 C CA . THR A 1 85 ? -0.513 -6.520 4.363 1.00 75.25 85 THR A CA 1
ATOM 672 C C . THR A 1 85 ? 0.153 -5.757 3.242 1.00 75.25 85 THR A C 1
ATOM 674 O O . THR A 1 85 ? -0.329 -5.802 2.105 1.00 75.25 85 THR A O 1
ATOM 677 N N . CYS A 1 86 ? 1.256 -5.064 3.521 1.00 85.81 86 CYS A N 1
ATOM 678 C CA . CYS A 1 86 ? 2.000 -4.473 2.424 1.00 85.81 86 CYS A CA 1
ATOM 679 C C . CYS A 1 86 ? 2.536 -5.609 1.541 1.00 85.81 86 CYS A C 1
ATOM 681 O O . CYS A 1 86 ? 3.379 -6.393 1.966 1.00 85.81 86 CYS A O 1
ATOM 683 N N . GLN A 1 87 ? 2.047 -5.710 0.304 1.00 84.44 87 GLN A N 1
ATOM 684 C CA . GLN A 1 87 ? 2.444 -6.781 -0.619 1.00 84.44 87 GLN A CA 1
ATOM 685 C C . GLN A 1 87 ? 3.840 -6.560 -1.221 1.00 84.44 87 GLN A C 1
ATOM 687 O O . GLN A 1 87 ? 4.267 -7.328 -2.086 1.00 84.44 87 GLN A O 1
ATOM 692 N N . GLY A 1 88 ? 4.535 -5.506 -0.787 1.00 88.88 88 GLY A N 1
ATOM 693 C CA . GLY A 1 88 ? 5.763 -5.046 -1.403 1.00 88.88 88 GLY A CA 1
ATOM 694 C C . GLY A 1 88 ? 5.539 -4.628 -2.852 1.00 88.88 88 GLY A C 1
ATOM 695 O O . GLY A 1 88 ? 4.445 -4.219 -3.254 1.00 88.88 88 GLY A O 1
ATOM 696 N N . LEU A 1 89 ? 6.595 -4.730 -3.648 1.00 92.38 89 LEU A N 1
ATOM 697 C CA . LEU A 1 89 ? 6.593 -4.285 -5.033 1.00 92.38 89 LEU A CA 1
ATOM 698 C C . LEU A 1 89 ? 7.640 -5.016 -5.860 1.00 92.38 89 LEU A C 1
ATOM 700 O O . LEU A 1 89 ? 8.387 -5.863 -5.374 1.00 92.38 89 LEU A O 1
ATOM 704 N N . LYS A 1 90 ? 7.684 -4.667 -7.136 1.00 93.19 90 LYS A N 1
ATOM 705 C CA . LYS A 1 90 ? 8.686 -5.108 -8.089 1.00 93.19 90 LYS A CA 1
ATOM 706 C C . LYS A 1 90 ? 9.499 -3.910 -8.555 1.00 93.19 90 LYS A C 1
ATOM 708 O O . LYS A 1 90 ? 8.949 -2.832 -8.736 1.00 93.19 90 LYS A O 1
ATOM 713 N N . ILE A 1 91 ? 10.797 -4.081 -8.739 1.00 93.69 91 ILE A N 1
ATOM 714 C CA . ILE A 1 91 ? 11.715 -2.999 -9.097 1.00 93.69 91 ILE A CA 1
ATOM 715 C C . ILE A 1 91 ? 12.749 -3.505 -10.102 1.00 93.69 91 ILE A C 1
ATOM 717 O O . ILE A 1 91 ? 13.052 -4.696 -10.123 1.00 93.69 91 ILE A O 1
ATOM 721 N N . CYS A 1 92 ? 13.254 -2.631 -10.969 1.00 92.62 92 CYS A N 1
ATOM 722 C CA . CYS A 1 92 ? 14.354 -2.986 -11.865 1.00 92.62 92 CYS A CA 1
ATOM 723 C C . CYS A 1 92 ? 15.639 -3.295 -11.075 1.00 92.62 92 CYS A C 1
ATOM 725 O O . CYS A 1 92 ? 15.950 -2.617 -10.099 1.00 92.62 92 CYS A O 1
ATOM 727 N N . GLU A 1 93 ? 16.416 -4.292 -11.509 1.00 91.69 93 GLU A N 1
ATOM 728 C CA . GLU A 1 93 ? 17.734 -4.596 -10.927 1.00 91.69 93 GLU A CA 1
ATOM 729 C C . GLU A 1 93 ? 18.739 -3.440 -11.068 1.00 91.69 93 GLU A C 1
ATOM 731 O O . GLU A 1 93 ? 19.650 -3.312 -10.257 1.00 91.69 93 GLU A O 1
ATOM 736 N N . PHE A 1 94 ? 18.539 -2.578 -12.066 1.00 89.94 94 PHE A N 1
ATOM 737 C CA . PHE A 1 94 ? 19.326 -1.370 -12.321 1.00 89.94 94 PHE A CA 1
ATOM 738 C C . PHE A 1 94 ? 18.708 -0.108 -11.725 1.00 89.94 94 PHE A C 1
ATOM 740 O O . PHE A 1 94 ? 19.050 1.009 -12.126 1.00 89.94 94 PHE A O 1
ATOM 747 N N . ALA A 1 95 ? 17.731 -0.268 -10.833 1.00 90.38 95 ALA A N 1
ATOM 748 C CA . ALA A 1 95 ? 17.148 0.879 -10.174 1.00 90.38 95 ALA A CA 1
ATOM 749 C C . ALA A 1 95 ? 18.206 1.657 -9.389 1.00 90.38 95 ALA A C 1
ATOM 751 O O . ALA A 1 95 ? 19.189 1.087 -8.911 1.00 90.38 95 ALA A O 1
ATOM 752 N N . SER A 1 96 ? 17.999 2.965 -9.258 1.00 90.12 96 SER A N 1
ATOM 753 C CA . SER A 1 96 ? 18.885 3.811 -8.464 1.00 90.12 96 SER A CA 1
ATOM 754 C C . SER A 1 96 ? 19.035 3.266 -7.036 1.00 90.12 96 SER A C 1
ATOM 756 O O . SER A 1 96 ? 18.094 2.703 -6.464 1.00 90.12 96 SER A O 1
ATOM 758 N N . SER A 1 97 ? 20.211 3.456 -6.429 1.00 88.62 97 SER A N 1
ATOM 759 C CA . SER A 1 97 ? 20.454 3.050 -5.035 1.00 88.62 97 SER A CA 1
ATOM 760 C C . SER A 1 97 ? 19.424 3.654 -4.078 1.00 88.62 97 SER A C 1
ATOM 762 O O . SER A 1 97 ? 18.983 2.977 -3.155 1.00 88.62 97 SER A O 1
ATOM 764 N N . GLU A 1 98 ? 18.963 4.878 -4.364 1.00 90.50 98 GLU A N 1
ATOM 765 C CA . GLU A 1 98 ? 17.887 5.551 -3.628 1.00 90.50 98 GLU A CA 1
ATOM 766 C C . GLU A 1 98 ? 16.614 4.698 -3.545 1.00 90.50 98 GLU A C 1
ATOM 768 O O . GLU A 1 98 ? 16.004 4.624 -2.484 1.00 90.50 98 GLU A O 1
ATOM 773 N N . LEU A 1 99 ? 16.230 4.003 -4.622 1.00 90.69 99 LEU A N 1
ATOM 774 C CA . LEU A 1 99 ? 15.079 3.100 -4.609 1.00 90.69 99 LEU A CA 1
ATOM 775 C C . LEU A 1 99 ? 15.411 1.724 -4.020 1.00 90.69 99 LEU A C 1
ATOM 777 O O . LEU A 1 99 ? 14.578 1.126 -3.337 1.00 90.69 99 LEU A O 1
ATOM 781 N N . LEU A 1 100 ? 16.601 1.186 -4.298 1.00 89.75 100 LEU A N 1
ATOM 782 C CA . LEU A 1 100 ? 16.985 -0.160 -3.857 1.00 89.75 100 LEU A CA 1
ATOM 783 C C . LEU A 1 100 ? 17.159 -0.263 -2.338 1.00 89.75 100 LEU A C 1
ATOM 785 O O . LEU A 1 100 ? 16.864 -1.324 -1.771 1.00 89.75 100 LEU A O 1
ATOM 789 N N . GLU A 1 101 ? 17.620 0.820 -1.716 1.00 91.31 101 GLU A N 1
ATOM 790 C CA . GLU A 1 101 ? 17.966 0.924 -0.295 1.00 91.31 101 GLU A CA 1
ATOM 791 C C . GLU A 1 101 ? 16.928 1.731 0.507 1.00 91.31 101 GLU A C 1
ATOM 793 O O . GLU A 1 101 ? 17.107 1.945 1.705 1.00 91.31 101 GLU A O 1
ATOM 798 N N . MET A 1 102 ? 15.824 2.154 -0.127 1.00 91.38 102 MET A N 1
ATOM 799 C CA . MET A 1 102 ? 14.782 2.952 0.519 1.00 91.38 102 MET A CA 1
ATOM 800 C C . MET A 1 102 ? 14.179 2.243 1.733 1.00 91.38 102 MET A C 1
ATOM 802 O O . MET A 1 102 ? 13.653 1.130 1.635 1.00 91.38 102 MET A O 1
ATOM 806 N N . ILE A 1 103 ? 14.169 2.956 2.858 1.00 92.81 103 ILE A N 1
ATOM 807 C CA . ILE A 1 103 ? 13.448 2.582 4.069 1.00 92.81 103 ILE A CA 1
ATOM 808 C C . ILE A 1 103 ? 12.609 3.775 4.517 1.00 92.81 103 ILE A C 1
ATOM 810 O O . ILE A 1 103 ? 13.118 4.892 4.590 1.00 92.81 103 ILE A O 1
ATOM 814 N N . HIS A 1 104 ? 11.329 3.563 4.822 1.00 91.88 104 HIS A N 1
ATOM 815 C CA . HIS A 1 104 ? 10.456 4.657 5.244 1.00 91.88 104 HIS A CA 1
ATOM 816 C C . HIS A 1 104 ? 9.334 4.212 6.194 1.00 91.88 104 HIS A C 1
ATOM 818 O O . HIS A 1 104 ? 8.921 3.052 6.225 1.00 91.88 104 HIS A O 1
ATOM 824 N N . LYS A 1 105 ? 8.845 5.175 6.983 1.00 92.81 105 LYS A N 1
ATOM 825 C CA . LYS A 1 105 ? 7.704 5.030 7.905 1.00 92.81 105 LYS A CA 1
ATOM 826 C C . LYS A 1 105 ? 6.450 5.755 7.410 1.00 92.81 105 LYS A C 1
ATOM 828 O O . LYS A 1 105 ? 5.333 5.355 7.728 1.00 92.81 105 LYS A O 1
ATOM 833 N N . THR A 1 106 ? 6.636 6.809 6.622 1.00 88.50 106 THR A N 1
ATOM 834 C CA . THR A 1 106 ? 5.590 7.662 6.045 1.00 88.50 106 THR A CA 1
ATOM 835 C C . THR A 1 106 ? 5.888 7.906 4.568 1.00 88.50 106 THR A 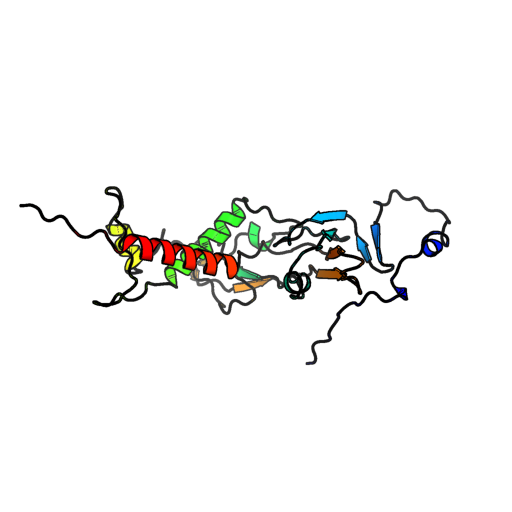C 1
ATOM 837 O O . THR A 1 106 ? 6.980 7.582 4.100 1.00 88.50 106 THR A O 1
ATOM 840 N N . VAL A 1 107 ? 4.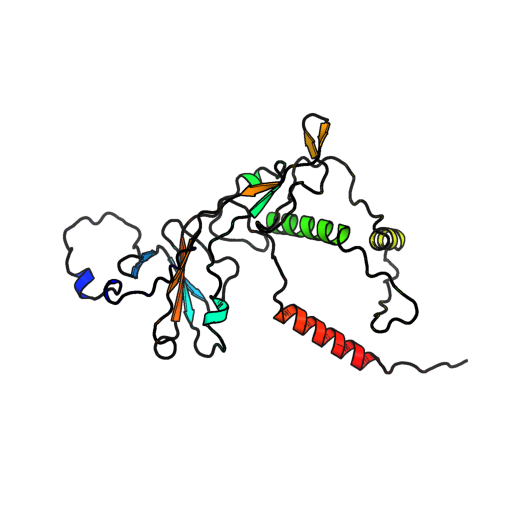915 8.414 3.813 1.00 84.44 107 VAL A N 1
ATOM 841 C CA . VAL A 1 107 ? 5.080 8.719 2.385 1.00 84.44 107 VAL A CA 1
ATOM 842 C C . VAL A 1 107 ? 4.899 10.212 2.169 1.00 84.44 107 VAL A C 1
ATOM 844 O O . VAL A 1 107 ? 3.852 10.762 2.500 1.00 84.44 107 VAL A O 1
ATOM 847 N N . GLU A 1 108 ? 5.901 10.858 1.574 1.00 80.88 108 GLU A N 1
ATOM 848 C CA . GLU A 1 108 ? 5.793 12.239 1.111 1.00 80.88 108 GLU A CA 1
ATOM 849 C C . GLU A 1 108 ? 5.350 12.260 -0.354 1.00 80.88 108 GLU A C 1
ATOM 851 O O . GLU A 1 108 ? 6.104 11.931 -1.276 1.00 80.88 108 GLU A O 1
ATOM 856 N N . PHE A 1 109 ? 4.089 12.634 -0.567 1.00 72.38 109 PHE A N 1
ATOM 857 C CA . PHE A 1 109 ? 3.452 12.551 -1.879 1.00 72.38 109 PHE A CA 1
ATOM 858 C C . PHE A 1 109 ? 4.017 13.517 -2.927 1.00 72.38 109 PHE A C 1
ATOM 860 O O . PHE A 1 109 ? 3.870 13.235 -4.114 1.00 72.38 109 PHE A O 1
ATOM 867 N N . ASN A 1 110 ? 4.675 14.594 -2.489 1.00 71.31 110 ASN A N 1
ATOM 868 C CA . ASN A 1 110 ? 5.258 15.634 -3.342 1.00 71.31 110 ASN A CA 1
ATOM 869 C C . ASN A 1 110 ? 6.785 15.526 -3.462 1.00 71.31 110 ASN A C 1
ATOM 871 O O . ASN A 1 110 ? 7.426 16.466 -3.917 1.00 71.31 110 ASN A O 1
ATOM 875 N N . SER A 1 111 ? 7.375 14.411 -3.027 1.00 79.06 111 SER A N 1
ATOM 876 C CA . SER A 1 111 ? 8.815 14.208 -3.165 1.00 79.06 111 SER A CA 1
ATOM 877 C C . SER A 1 111 ? 9.211 14.065 -4.637 1.00 79.06 111 SER A C 1
ATOM 879 O O . SER A 1 111 ? 8.526 13.392 -5.416 1.00 79.06 111 SER A O 1
ATOM 881 N N . ASP A 1 112 ? 10.361 14.638 -5.001 1.00 81.19 112 ASP A N 1
ATOM 882 C CA . ASP A 1 112 ? 10.941 14.527 -6.348 1.00 81.19 112 ASP A CA 1
ATOM 883 C C . ASP A 1 112 ? 11.059 13.066 -6.797 1.00 81.19 112 ASP A C 1
ATOM 885 O O . ASP A 1 112 ? 10.816 12.729 -7.955 1.00 81.19 112 ASP A O 1
ATOM 889 N N . LEU A 1 113 ? 11.383 12.170 -5.862 1.00 80.94 113 LEU A N 1
ATOM 890 C CA . LEU A 1 113 ? 11.474 10.742 -6.128 1.00 80.94 113 LEU A CA 1
ATOM 891 C C . LEU A 1 113 ? 10.130 10.141 -6.552 1.00 80.94 113 LEU A C 1
ATOM 893 O O . LEU A 1 113 ? 10.072 9.363 -7.504 1.00 80.94 113 LEU A O 1
ATOM 897 N N . ARG A 1 114 ? 9.035 10.499 -5.872 1.00 79.25 114 ARG A N 1
ATOM 898 C CA . ARG A 1 114 ? 7.709 9.979 -6.221 1.00 79.25 114 ARG A CA 1
ATOM 899 C C . ARG A 1 114 ? 7.233 10.518 -7.570 1.00 79.25 114 ARG A C 1
ATOM 901 O O . ARG A 1 114 ? 6.564 9.788 -8.306 1.00 79.25 114 ARG A O 1
ATOM 908 N N . LEU A 1 115 ? 7.588 11.759 -7.903 1.00 77.81 115 LEU A N 1
ATOM 909 C CA . LEU A 1 115 ? 7.320 12.338 -9.221 1.00 77.81 115 LEU A CA 1
ATOM 910 C C . LEU A 1 115 ? 8.043 11.551 -10.321 1.00 77.81 115 LEU A C 1
ATOM 912 O O . LEU A 1 115 ? 7.380 11.111 -11.257 1.00 77.81 115 LEU A O 1
ATOM 916 N N . LYS A 1 116 ? 9.337 11.248 -10.146 1.00 80.94 116 LYS A N 1
ATOM 917 C CA . LYS A 1 116 ? 10.118 10.422 -11.090 1.00 80.94 116 LYS A CA 1
ATOM 918 C C . LYS A 1 116 ? 9.520 9.029 -11.289 1.00 80.94 116 LYS A C 1
ATOM 920 O O . LYS A 1 116 ? 9.329 8.600 -12.420 1.00 80.94 116 LYS A O 1
ATOM 925 N N . ILE A 1 117 ? 9.154 8.338 -10.203 1.00 80.69 117 ILE A N 1
ATOM 926 C CA . ILE A 1 117 ? 8.497 7.018 -10.287 1.00 80.69 117 ILE A CA 1
ATOM 927 C C . ILE A 1 117 ? 7.188 7.104 -11.090 1.00 80.69 117 ILE A C 1
ATOM 929 O O . ILE A 1 117 ? 6.868 6.211 -11.873 1.00 80.69 117 ILE A O 1
ATOM 933 N N . SER A 1 118 ? 6.409 8.167 -10.876 1.00 74.38 118 SER A N 1
ATOM 934 C CA . SER A 1 118 ? 5.115 8.354 -11.544 1.00 74.38 118 SER A CA 1
ATOM 935 C C . SER A 1 118 ? 5.277 8.687 -13.030 1.00 74.38 118 SER A C 1
ATOM 937 O O . SER A 1 118 ? 4.499 8.205 -13.853 1.00 74.38 118 SER A O 1
ATOM 939 N N . GLU A 1 119 ? 6.288 9.482 -13.376 1.00 72.00 119 GLU A N 1
ATOM 940 C CA . GLU A 1 119 ? 6.628 9.845 -14.751 1.00 72.00 119 GLU A CA 1
ATOM 941 C C . GLU A 1 119 ? 7.045 8.622 -15.578 1.00 72.00 119 GLU A C 1
ATOM 943 O O . GLU A 1 119 ? 6.478 8.401 -16.649 1.00 72.00 119 GLU A O 1
ATOM 948 N N . GLU A 1 120 ? 7.919 7.764 -15.042 1.00 70.75 120 GLU A N 1
ATOM 949 C CA . GLU A 1 120 ? 8.344 6.515 -15.702 1.00 70.75 120 GLU A CA 1
ATOM 950 C C . GLU A 1 120 ? 7.170 5.590 -16.040 1.00 70.75 120 GLU A C 1
ATOM 952 O O . GLU A 1 120 ? 7.163 4.893 -17.049 1.00 70.75 120 GLU A O 1
ATOM 957 N N . LEU A 1 121 ? 6.130 5.577 -15.206 1.00 63.88 121 LEU A N 1
ATOM 958 C CA . LEU A 1 121 ? 4.931 4.783 -15.476 1.00 63.88 121 LEU A CA 1
ATOM 959 C C . LEU A 1 121 ? 4.028 5.427 -16.518 1.00 63.88 121 LEU A C 1
ATOM 961 O O . LEU A 1 121 ? 3.342 4.719 -17.257 1.00 63.88 121 LEU A O 1
ATOM 965 N N . SER A 1 122 ? 3.993 6.758 -16.566 1.00 58.81 122 SER A N 1
ATOM 966 C CA . SER A 1 122 ? 3.261 7.492 -17.594 1.00 58.81 122 SER A CA 1
ATOM 967 C C . SER A 1 122 ? 3.853 7.205 -18.973 1.00 58.81 122 SER A C 1
ATOM 969 O O . SER A 1 122 ? 3.117 6.810 -19.878 1.00 58.81 122 SER A O 1
ATOM 971 N N . THR A 1 123 ? 5.177 7.302 -19.123 1.00 58.88 123 THR A N 1
ATOM 972 C CA . THR A 1 123 ? 5.873 7.016 -20.388 1.00 58.88 123 THR A CA 1
ATOM 973 C C . THR A 1 123 ? 5.677 5.558 -20.819 1.00 58.88 123 THR A C 1
ATOM 975 O O . THR A 1 123 ? 5.354 5.293 -21.979 1.00 58.88 123 THR A O 1
ATOM 978 N N . ASP A 1 124 ? 5.743 4.615 -19.877 1.00 56.28 124 ASP A N 1
ATOM 979 C CA . ASP A 1 124 ? 5.425 3.202 -20.103 1.00 56.28 124 ASP A CA 1
ATOM 980 C C . ASP A 1 124 ? 3.981 2.981 -20.580 1.00 56.28 124 ASP A C 1
ATOM 982 O O . ASP A 1 124 ? 3.721 2.187 -21.490 1.00 56.28 124 ASP A O 1
ATOM 986 N N . ASN A 1 125 ? 3.013 3.655 -19.955 1.00 52.53 125 ASN A N 1
ATOM 987 C CA . ASN A 1 125 ? 1.603 3.542 -20.319 1.00 52.53 125 ASN A CA 1
ATOM 988 C C . ASN A 1 125 ? 1.323 4.155 -21.692 1.00 52.53 125 ASN A C 1
ATOM 990 O O . ASN A 1 125 ? 0.541 3.580 -22.444 1.00 52.53 125 ASN A O 1
ATOM 994 N N . VAL A 1 126 ? 1.969 5.270 -22.048 1.00 51.44 126 VAL A N 1
ATOM 995 C CA . VAL A 1 126 ? 1.861 5.880 -23.384 1.00 51.44 126 VAL A CA 1
ATOM 996 C C . VAL A 1 126 ? 2.378 4.921 -24.457 1.00 51.44 126 VAL A C 1
ATOM 998 O O . VAL A 1 126 ? 1.703 4.719 -25.464 1.00 51.44 126 VAL A O 1
ATOM 1001 N N . LYS A 1 127 ? 3.510 4.244 -24.214 1.00 50.00 127 LYS A N 1
ATOM 1002 C CA . LYS A 1 127 ? 4.044 3.227 -25.138 1.00 50.00 127 LYS A CA 1
ATOM 1003 C C . LYS A 1 127 ? 3.101 2.022 -25.306 1.00 50.00 127 LYS A C 1
ATOM 1005 O O . LYS A 1 127 ? 3.037 1.455 -26.392 1.00 50.00 127 LYS A O 1
ATOM 1010 N N . ASN A 1 128 ? 2.351 1.641 -24.264 1.00 42.16 128 ASN A N 1
ATOM 1011 C CA . ASN A 1 128 ? 1.457 0.470 -24.283 1.00 42.16 128 ASN A CA 1
ATOM 1012 C C . ASN A 1 128 ? -0.001 0.769 -24.692 1.00 42.16 128 ASN A C 1
ATOM 1014 O O . ASN A 1 128 ? -0.697 -0.134 -25.155 1.00 42.16 128 ASN A O 1
ATOM 1018 N N . ASN A 1 129 ? -0.473 2.009 -24.540 1.00 41.59 129 ASN A N 1
ATOM 1019 C CA . ASN A 1 129 ? -1.827 2.440 -24.899 1.00 41.59 129 ASN A CA 1
ATOM 1020 C C . ASN A 1 129 ? -1.826 3.198 -26.229 1.00 41.59 129 ASN A C 1
ATOM 1022 O O . ASN A 1 129 ? -2.304 4.330 -26.321 1.00 41.59 129 ASN A O 1
ATOM 1026 N N . THR A 1 130 ? -1.303 2.568 -27.279 1.00 39.47 130 THR A N 1
ATOM 1027 C CA . THR A 1 130 ? -1.393 3.098 -28.640 1.00 39.47 130 THR A CA 1
ATOM 1028 C C . THR A 1 130 ? -2.855 3.053 -29.106 1.00 39.47 130 THR A C 1
ATOM 1030 O O . THR A 1 130 ? -3.387 2.016 -29.493 1.00 39.47 130 THR A O 1
ATOM 1033 N N . PHE A 1 131 ? -3.497 4.207 -28.936 1.00 43.75 131 PHE A N 1
ATOM 1034 C CA . PHE A 1 131 ? -4.617 4.828 -29.643 1.00 43.75 131 PHE A CA 1
ATOM 1035 C C . PHE A 1 131 ? -5.650 3.917 -30.326 1.00 43.75 131 PHE A C 1
ATOM 1037 O O . PHE A 1 131 ? -5.382 3.164 -31.262 1.00 43.75 131 PHE A O 1
ATOM 1044 N N . VAL A 1 132 ? -6.902 4.085 -29.891 1.00 41.44 132 VAL A N 1
ATOM 1045 C CA . VAL A 1 132 ? -8.097 3.521 -30.524 1.00 41.44 132 VAL A CA 1
ATOM 1046 C C . VAL A 1 132 ? -8.089 3.884 -32.012 1.00 41.44 132 VAL A C 1
ATOM 1048 O O . VAL A 1 132 ? -8.095 5.054 -32.384 1.00 41.44 132 VAL A O 1
ATOM 1051 N N . LYS A 1 133 ? -8.036 2.866 -32.871 1.00 45.97 133 LYS A N 1
ATOM 1052 C CA . LYS A 1 133 ? -7.997 3.008 -34.329 1.00 45.97 133 LYS A CA 1
ATOM 1053 C C . LYS A 1 133 ? -9.281 3.687 -34.820 1.00 45.97 133 LYS A C 1
ATOM 1055 O O . LYS A 1 133 ? -10.301 3.013 -34.935 1.00 45.97 133 LYS A O 1
ATOM 1060 N N . TRP A 1 134 ? -9.215 4.987 -35.112 1.00 49.81 134 TRP A N 1
ATOM 1061 C CA . TRP A 1 134 ? -10.328 5.768 -35.662 1.00 49.81 134 TRP A CA 1
ATOM 1062 C C . TRP A 1 134 ? -10.936 5.078 -36.889 1.00 49.81 134 TRP A C 1
ATOM 1064 O O . TRP A 1 134 ? -10.212 4.646 -37.796 1.00 49.81 134 TRP A O 1
ATOM 1074 N N . ARG A 1 135 ? -12.269 4.994 -36.941 1.00 51.72 135 ARG A N 1
ATOM 1075 C CA . ARG A 1 135 ? -13.007 4.596 -38.144 1.00 51.72 135 ARG A CA 1
ATOM 1076 C C . ARG A 1 135 ? -14.035 5.660 -38.499 1.00 51.72 135 ARG A C 1
ATOM 1078 O O . ARG A 1 135 ? -14.733 6.192 -37.639 1.00 51.72 135 ARG A O 1
ATOM 1085 N N . SER A 1 136 ? -14.155 5.939 -39.794 1.00 47.28 136 SER A N 1
ATOM 1086 C CA . SER A 1 136 ? -15.191 6.832 -40.312 1.00 47.28 136 SER A CA 1
ATOM 1087 C C . SER A 1 136 ? -16.587 6.347 -39.876 1.00 47.28 136 SER A C 1
ATOM 1089 O O . SER A 1 136 ? -16.869 5.150 -39.951 1.00 47.28 136 SER A O 1
ATOM 1091 N N . ASN A 1 137 ? -17.442 7.281 -39.438 1.00 57.81 137 ASN A N 1
ATOM 1092 C CA . ASN A 1 137 ? -18.808 7.088 -38.912 1.00 57.81 137 ASN A CA 1
ATOM 1093 C C . ASN A 1 137 ? -18.950 6.543 -37.479 1.00 57.81 137 ASN A C 1
ATOM 1095 O O . ASN A 1 137 ? -20.068 6.237 -37.057 1.00 57.81 137 ASN A O 1
ATOM 1099 N N . GLU A 1 138 ? -17.872 6.453 -36.701 1.00 60.09 138 GLU A N 1
ATOM 1100 C CA . GLU A 1 138 ? -17.996 6.199 -35.263 1.00 60.09 138 GLU A CA 1
ATOM 1101 C C . GLU A 1 138 ? -18.539 7.433 -34.529 1.00 60.09 138 GLU A C 1
ATOM 1103 O O . GLU A 1 138 ? -18.084 8.561 -34.728 1.00 60.09 138 GLU A O 1
ATOM 1108 N N . LYS A 1 139 ? -19.547 7.209 -33.682 1.00 59.66 139 LYS A N 1
ATOM 1109 C CA . LYS A 1 139 ? -20.063 8.217 -32.748 1.00 59.66 139 LYS A CA 1
ATOM 1110 C C . LYS A 1 139 ? -19.140 8.271 -31.516 1.00 59.66 139 LYS A C 1
ATOM 1112 O O . LYS A 1 139 ? -18.439 7.298 -31.257 1.00 59.66 139 LYS A O 1
ATOM 1117 N N . TYR A 1 140 ? -19.185 9.370 -30.755 1.00 58.81 140 TYR A N 1
ATOM 1118 C CA . TYR A 1 140 ? -18.431 9.605 -29.501 1.00 58.81 140 TYR A CA 1
ATOM 1119 C C . TYR A 1 140 ? -16.964 10.055 -29.627 1.00 58.81 140 TYR A C 1
ATOM 1121 O O . TYR A 1 140 ? -16.200 9.927 -28.672 1.00 58.81 140 TYR A O 1
ATOM 1129 N N . HIS A 1 141 ? -16.577 10.642 -30.761 1.00 58.78 141 HIS A N 1
ATOM 1130 C CA . HIS A 1 141 ? -15.291 11.336 -30.887 1.00 58.78 141 HIS A CA 1
ATOM 1131 C C . HIS A 1 141 ? -15.447 12.818 -30.535 1.00 58.78 141 HIS A C 1
ATOM 1133 O O . HIS A 1 141 ? -16.363 13.476 -31.027 1.00 58.78 141 HIS A O 1
ATOM 1139 N N . GLN A 1 142 ? -14.550 13.342 -29.701 1.00 50.06 142 GLN A N 1
ATOM 1140 C CA . GLN A 1 142 ? -14.481 14.765 -29.372 1.00 50.06 142 GLN A CA 1
ATOM 1141 C C . GLN A 1 142 ? -13.336 15.408 -30.155 1.00 50.06 142 GLN A C 1
ATOM 1143 O O . GLN A 1 142 ? -12.193 14.958 -30.084 1.00 50.06 142 GLN A O 1
ATOM 1148 N N . PHE A 1 143 ? -13.643 16.469 -30.899 1.00 55.81 143 PHE A N 1
ATOM 1149 C CA . PHE A 1 143 ? -12.639 17.262 -31.599 1.00 55.81 143 PHE A CA 1
ATOM 1150 C C . PHE A 1 143 ? -12.145 18.366 -30.668 1.00 55.81 143 PHE A C 1
ATOM 1152 O O . PHE A 1 143 ? -12.942 19.140 -30.140 1.00 55.81 143 PHE A O 1
ATOM 1159 N N . ILE A 1 144 ? -10.833 18.429 -30.462 1.00 56.28 144 ILE A N 1
ATOM 1160 C CA . ILE A 1 144 ? -10.188 19.479 -29.674 1.00 56.28 144 ILE A CA 1
ATOM 1161 C C . ILE A 1 144 ? -9.359 20.321 -30.636 1.00 56.28 144 ILE A C 1
ATOM 1163 O O . ILE A 1 144 ? -8.521 19.792 -31.367 1.00 56.28 144 ILE A O 1
ATOM 1167 N N . SER A 1 145 ? -9.599 21.631 -30.640 1.00 63.97 145 SER A N 1
ATOM 1168 C CA . SER A 1 145 ? -8.768 22.570 -31.388 1.00 63.97 145 SER A CA 1
ATOM 1169 C C . SER A 1 145 ? -7.372 22.610 -30.779 1.00 63.97 145 SER A C 1
ATOM 1171 O O . SER A 1 145 ? -7.205 22.876 -29.589 1.00 63.97 145 SER A O 1
ATOM 1173 N N . ILE A 1 146 ? -6.371 22.346 -31.610 1.00 67.81 146 ILE A N 1
ATOM 1174 C CA . ILE A 1 146 ? -4.967 22.419 -31.221 1.00 67.81 146 ILE A CA 1
ATOM 1175 C C . ILE A 1 146 ? -4.563 23.900 -31.160 1.00 67.81 146 ILE A C 1
ATOM 1177 O O . ILE A 1 146 ? -4.917 24.672 -32.051 1.00 67.81 146 ILE A O 1
ATOM 1181 N N . GLN A 1 147 ? -3.843 24.310 -30.111 1.00 73.00 147 GLN A N 1
ATOM 1182 C CA . GLN A 1 147 ? -3.319 25.676 -30.010 1.00 73.00 147 GLN A CA 1
ATOM 1183 C C . GLN A 1 147 ? -2.262 25.922 -31.098 1.00 73.00 147 GLN A C 1
ATOM 1185 O O . GLN A 1 147 ? -1.472 25.028 -31.398 1.00 73.00 147 GLN A O 1
ATOM 1190 N N . GLU A 1 148 ? -2.207 27.132 -31.663 1.00 69.75 148 GLU A N 1
ATOM 1191 C CA . GLU A 1 148 ? -1.335 27.468 -32.809 1.00 69.75 148 GLU A CA 1
ATOM 1192 C C . GLU A 1 148 ? 0.166 27.234 -32.557 1.00 69.75 148 GLU A C 1
ATOM 1194 O O . GLU A 1 148 ? 0.929 27.020 -33.493 1.00 69.75 148 GLU A O 1
ATOM 1199 N N . ASN A 1 149 ? 0.595 27.241 -31.296 1.00 75.62 149 ASN A N 1
ATOM 1200 C CA . ASN A 1 149 ? 1.976 27.011 -30.867 1.00 75.62 149 ASN A CA 1
ATOM 1201 C C . ASN A 1 149 ? 2.315 25.531 -30.601 1.00 75.62 149 ASN A C 1
ATOM 1203 O O . ASN A 1 149 ? 3.399 25.238 -30.099 1.00 75.62 149 ASN A O 1
ATOM 1207 N N . THR A 1 150 ? 1.405 24.601 -30.890 1.00 67.88 150 THR A N 1
ATOM 1208 C CA . THR A 1 150 ? 1.628 23.170 -30.650 1.00 67.88 150 THR A CA 1
ATOM 1209 C C . THR A 1 150 ? 2.505 22.571 -31.747 1.00 67.88 150 THR A C 1
ATOM 1211 O O . THR A 1 150 ? 2.215 22.716 -32.934 1.00 67.88 150 THR A O 1
ATOM 1214 N N . ASP A 1 151 ? 3.547 21.835 -31.361 1.00 73.19 151 ASP A N 1
ATOM 1215 C CA . ASP A 1 151 ? 4.396 21.106 -32.303 1.00 73.19 151 ASP A CA 1
ATOM 1216 C C . ASP A 1 151 ? 3.644 19.904 -32.904 1.00 73.19 151 ASP A C 1
ATOM 1218 O O . ASP A 1 151 ? 3.509 18.835 -32.300 1.00 73.19 151 ASP A O 1
ATOM 1222 N N . LEU A 1 152 ? 3.146 20.094 -34.126 1.00 73.19 152 LEU A N 1
ATOM 1223 C CA . LEU A 1 152 ? 2.388 19.086 -34.866 1.00 73.19 152 LEU A CA 1
ATOM 1224 C C . LEU A 1 152 ? 3.228 17.854 -35.236 1.00 73.19 152 LEU A C 1
ATOM 1226 O O . LEU A 1 152 ? 2.666 16.769 -35.386 1.00 73.19 152 LEU A O 1
ATOM 1230 N N . ASN A 1 153 ? 4.551 17.991 -35.380 1.00 67.56 153 ASN A N 1
ATOM 1231 C CA . ASN A 1 153 ? 5.422 16.855 -35.683 1.00 67.56 153 ASN A CA 1
ATOM 1232 C C . ASN A 1 153 ? 5.593 15.964 -34.457 1.00 67.56 153 ASN A C 1
ATOM 1234 O O . ASN A 1 153 ? 5.453 14.747 -34.571 1.00 67.56 153 ASN A O 1
ATOM 1238 N N . LEU A 1 154 ? 5.839 16.566 -33.292 1.00 61.28 154 LEU A N 1
ATOM 1239 C CA . LEU A 1 154 ? 5.922 15.843 -32.025 1.00 61.28 154 LEU A CA 1
ATOM 1240 C C . LEU A 1 154 ? 4.601 15.130 -31.707 1.00 61.28 154 LEU A C 1
ATOM 1242 O O . LEU A 1 154 ? 4.591 13.939 -31.398 1.00 61.28 154 LEU A O 1
ATOM 1246 N N . LEU A 1 155 ? 3.475 15.831 -31.858 1.00 62.00 155 LEU A N 1
ATOM 1247 C CA . LEU A 1 155 ? 2.147 15.258 -31.642 1.00 62.00 155 LEU A CA 1
ATOM 1248 C C . LEU A 1 155 ? 1.880 14.064 -32.568 1.00 62.00 155 LEU A C 1
ATOM 1250 O O . LEU A 1 155 ? 1.342 13.047 -32.135 1.00 62.00 155 LEU A O 1
ATOM 1254 N N . ARG A 1 156 ? 2.285 14.164 -33.838 1.00 64.00 156 ARG A N 1
ATOM 1255 C CA . ARG A 1 156 ? 2.139 13.077 -34.807 1.00 64.00 156 ARG A CA 1
ATOM 1256 C C . ARG A 1 156 ? 3.002 11.868 -34.455 1.00 64.00 156 ARG A C 1
ATOM 1258 O O . ARG A 1 156 ? 2.512 10.748 -34.526 1.00 64.00 156 ARG A O 1
ATOM 1265 N N . GLN A 1 157 ? 4.244 12.086 -34.026 1.00 56.16 157 GLN A N 1
ATOM 1266 C CA . GLN A 1 157 ? 5.109 11.005 -33.549 1.00 56.16 157 GLN A CA 1
ATOM 1267 C C . GLN A 1 157 ? 4.500 10.292 -32.334 1.00 56.16 157 GLN A C 1
ATOM 1269 O O . GLN A 1 157 ? 4.520 9.064 -32.283 1.00 56.16 157 GLN A O 1
ATOM 1274 N N . LEU A 1 158 ? 3.909 11.036 -31.391 1.00 55.31 158 LEU A N 1
ATOM 1275 C CA . LEU A 1 158 ? 3.225 10.463 -30.227 1.00 55.31 158 LEU A CA 1
ATOM 1276 C C . LEU A 1 158 ? 2.003 9.626 -30.636 1.00 55.31 158 LEU A C 1
ATOM 1278 O O . LEU A 1 158 ? 1.856 8.503 -30.165 1.00 55.31 158 LEU A O 1
ATOM 1282 N N . LEU A 1 159 ? 1.155 10.141 -31.535 1.00 55.59 159 LEU A N 1
ATOM 1283 C CA . LEU A 1 159 ? -0.068 9.465 -31.995 1.00 55.59 159 LEU A CA 1
ATOM 1284 C C . LEU A 1 159 ? 0.206 8.218 -32.845 1.00 55.59 159 LEU A C 1
ATOM 1286 O O . LEU A 1 159 ? -0.494 7.214 -32.710 1.00 55.59 159 LEU A O 1
ATOM 1290 N N . ASP A 1 160 ? 1.228 8.267 -33.698 1.00 61.25 160 ASP A N 1
ATOM 1291 C CA . ASP A 1 160 ? 1.637 7.134 -34.533 1.00 61.25 160 ASP A CA 1
ATOM 1292 C C . ASP A 1 160 ? 2.472 6.104 -33.736 1.00 61.25 160 ASP A C 1
ATOM 1294 O O . ASP A 1 160 ? 2.849 5.063 -34.276 1.00 61.25 160 ASP A O 1
ATOM 1298 N N . GLY A 1 161 ? 2.763 6.372 -32.453 1.00 49.84 161 GLY A N 1
ATOM 1299 C CA . GLY A 1 161 ? 3.611 5.529 -31.603 1.00 49.84 161 GLY A CA 1
ATOM 1300 C C . GLY A 1 161 ? 5.078 5.486 -32.048 1.00 49.84 161 GLY A C 1
ATOM 1301 O O . GLY A 1 161 ? 5.800 4.563 -31.687 1.00 49.84 161 GLY A O 1
ATOM 1302 N N . LEU A 1 162 ? 5.505 6.463 -32.852 1.00 49.50 162 LEU A N 1
ATOM 1303 C CA . LEU A 1 162 ? 6.852 6.602 -33.418 1.00 49.50 162 LEU A CA 1
ATOM 1304 C C . LEU A 1 162 ? 7.763 7.495 -32.566 1.00 49.50 162 LEU A C 1
ATOM 1306 O O . LEU A 1 162 ? 8.908 7.744 -32.931 1.00 49.50 162 LEU A O 1
ATOM 1310 N N . TRP A 1 163 ? 7.245 8.031 -31.462 1.00 48.97 163 TRP A N 1
ATOM 1311 C CA . TRP A 1 163 ? 8.031 8.809 -30.520 1.00 48.97 163 TRP A CA 1
ATOM 1312 C C . TRP A 1 163 ? 8.817 7.870 -29.600 1.00 48.97 163 TRP A C 1
ATOM 1314 O O . TRP A 1 163 ? 8.250 7.226 -28.716 1.00 48.97 163 TRP A O 1
ATOM 1324 N N . GLU A 1 164 ? 10.128 7.782 -29.813 1.00 50.69 164 GLU A N 1
ATOM 1325 C CA . GLU A 1 164 ? 11.011 6.876 -29.061 1.00 50.69 164 GLU A CA 1
ATOM 1326 C C . GLU A 1 164 ? 11.420 7.428 -27.678 1.00 50.69 164 GLU A C 1
ATOM 1328 O O . GLU A 1 164 ? 11.908 6.680 -26.828 1.00 50.69 164 GLU A O 1
ATOM 1333 N N . GLY A 1 165 ? 11.093 8.690 -27.378 1.00 53.03 165 GLY A N 1
ATOM 1334 C CA . GLY A 1 165 ? 11.489 9.369 -26.143 1.00 53.03 165 GLY A CA 1
ATOM 1335 C C . GLY A 1 165 ? 12.859 10.041 -26.233 1.00 53.03 165 GLY A C 1
ATOM 1336 O O . GLY A 1 165 ? 13.482 10.074 -27.295 1.00 53.03 165 GLY A O 1
ATOM 1337 N N . GLU A 1 166 ? 13.324 10.616 -25.120 1.00 48.31 166 GLU A N 1
ATOM 1338 C CA . GLU A 1 166 ? 14.694 11.128 -24.996 1.00 48.31 166 GLU A CA 1
ATOM 1339 C C . GLU A 1 166 ? 15.697 9.960 -24.995 1.00 48.31 166 GLU A C 1
ATOM 1341 O O . GLU A 1 166 ? 16.013 9.407 -23.951 1.00 48.31 166 GLU A O 1
ATOM 1346 N N . SER A 1 167 ? 16.205 9.624 -26.186 1.00 48.28 167 SER A N 1
ATOM 1347 C CA . SER A 1 167 ? 17.363 8.762 -26.488 1.00 48.28 167 SER A CA 1
ATOM 1348 C C . SER A 1 167 ? 17.343 7.309 -25.969 1.00 48.28 167 SER A C 1
ATOM 1350 O O . SER A 1 167 ? 17.135 7.034 -24.794 1.00 48.28 167 SER A O 1
ATOM 1352 N N . ASP A 1 168 ? 17.731 6.362 -26.830 1.00 52.16 168 ASP A N 1
ATOM 1353 C CA . ASP A 1 168 ? 18.102 4.984 -26.451 1.00 52.16 168 ASP A CA 1
ATOM 1354 C C . ASP A 1 168 ? 19.420 4.910 -25.647 1.00 52.16 168 ASP A C 1
ATOM 1356 O O . ASP A 1 168 ? 20.081 3.864 -25.589 1.00 52.16 168 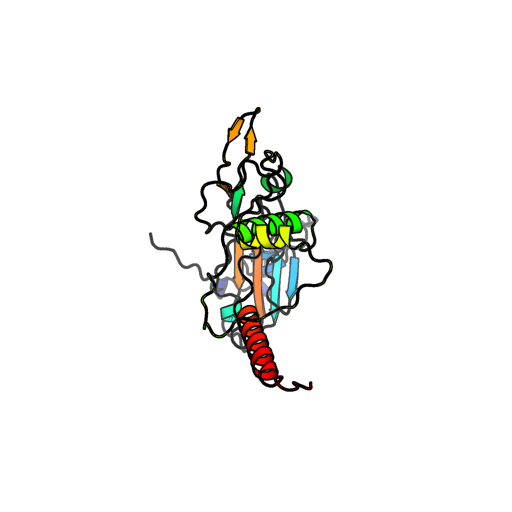ASP A O 1
ATOM 1360 N N . GLU A 1 169 ? 19.861 6.023 -25.055 1.00 54.59 169 GLU A N 1
ATOM 1361 C CA . GLU A 1 169 ? 21.054 6.025 -24.231 1.00 54.59 169 GLU A CA 1
ATOM 1362 C C . GLU A 1 169 ? 20.790 5.210 -22.960 1.00 54.59 169 GLU A C 1
ATOM 1364 O O . GLU A 1 169 ? 19.781 5.389 -22.275 1.00 54.59 169 GLU A O 1
ATOM 1369 N N . PRO A 1 170 ? 21.683 4.272 -22.626 1.00 56.59 170 PRO A N 1
ATOM 1370 C CA . PRO A 1 170 ? 21.475 3.416 -21.481 1.00 56.59 170 PRO A CA 1
ATOM 1371 C C . PRO A 1 170 ? 21.478 4.219 -20.179 1.00 56.59 170 PRO A C 1
ATOM 1373 O O . PRO A 1 170 ? 22.452 4.891 -19.834 1.00 56.59 170 PRO A O 1
ATOM 1376 N N . ILE A 1 171 ? 20.398 4.080 -19.417 1.00 62.53 171 ILE A N 1
ATOM 1377 C CA . ILE A 1 171 ? 20.197 4.823 -18.176 1.00 62.53 171 ILE A CA 1
ATOM 1378 C C . ILE A 1 171 ? 20.846 4.052 -17.021 1.00 62.53 171 ILE A C 1
ATOM 1380 O O . ILE A 1 171 ? 20.452 2.923 -16.716 1.00 62.53 171 ILE A O 1
ATOM 1384 N N . ASN A 1 172 ? 21.824 4.676 -16.357 1.00 63.19 172 ASN A N 1
ATOM 1385 C CA . ASN A 1 172 ? 22.507 4.113 -15.180 1.00 63.19 172 ASN A CA 1
ATOM 1386 C C . ASN A 1 172 ? 21.720 4.296 -13.864 1.00 63.19 172 ASN A C 1
ATOM 1388 O O . ASN A 1 172 ? 22.092 3.715 -12.852 1.00 63.19 172 ASN A O 1
ATOM 1392 N N . ASN A 1 173 ? 20.640 5.087 -13.876 1.00 76.12 173 ASN A N 1
ATOM 1393 C CA . ASN A 1 173 ? 19.762 5.360 -12.734 1.00 76.12 173 ASN A CA 1
ATOM 1394 C C . ASN A 1 173 ? 18.301 5.111 -13.128 1.00 76.12 173 ASN A C 1
ATOM 1396 O O . ASN A 1 173 ? 17.576 6.046 -13.452 1.00 76.12 173 ASN A O 1
ATOM 1400 N N . CYS A 1 174 ? 17.878 3.848 -13.161 1.00 87.38 174 CYS A N 1
ATOM 1401 C CA . CYS A 1 174 ? 16.503 3.502 -13.513 1.00 87.38 174 CYS A CA 1
ATOM 1402 C C . CYS A 1 174 ? 15.537 3.839 -12.365 1.00 87.38 174 CYS A C 1
ATOM 1404 O O . CYS A 1 174 ? 15.853 3.598 -11.198 1.00 87.38 174 CYS A O 1
ATOM 1406 N N . PHE A 1 175 ? 14.342 4.343 -12.685 1.00 88.12 175 PHE A N 1
ATOM 1407 C CA . PHE A 1 175 ? 13.289 4.600 -11.694 1.00 88.12 175 PHE A CA 1
ATOM 1408 C C . PHE A 1 175 ? 12.059 3.692 -11.863 1.00 88.12 175 PHE A C 1
ATOM 1410 O O . PHE A 1 175 ? 11.017 3.915 -11.247 1.00 88.12 175 PHE A O 1
ATOM 1417 N N . THR A 1 176 ? 12.180 2.613 -12.647 1.00 88.12 176 THR A N 1
ATOM 1418 C CA . THR A 1 176 ? 11.090 1.659 -12.882 1.00 88.12 176 THR A CA 1
ATOM 1419 C C . THR A 1 176 ? 10.727 0.888 -11.610 1.00 88.12 176 THR A C 1
ATOM 1421 O O . THR A 1 176 ? 11.439 -0.021 -11.166 1.00 88.12 176 THR A O 1
ATOM 1424 N N . VAL A 1 177 ? 9.547 1.207 -11.080 1.00 89.62 177 VAL A N 1
ATOM 1425 C CA . VAL A 1 177 ? 8.888 0.528 -9.962 1.00 89.62 177 VAL A CA 1
ATOM 1426 C C . VAL A 1 177 ? 7.525 0.031 -10.430 1.00 89.62 177 VAL A C 1
ATOM 1428 O O . VAL A 1 177 ? 6.749 0.759 -11.037 1.00 89.62 177 VAL A O 1
ATOM 1431 N N . LEU A 1 178 ? 7.215 -1.226 -10.141 1.00 87.94 178 LEU A N 1
ATOM 1432 C CA . LEU A 1 178 ? 6.008 -1.913 -10.578 1.00 87.94 178 LEU A CA 1
ATOM 1433 C C . LEU A 1 178 ? 5.263 -2.496 -9.380 1.00 87.94 178 LEU A C 1
ATOM 1435 O O . LEU A 1 178 ? 5.851 -2.900 -8.378 1.00 87.94 178 LEU A O 1
ATOM 1439 N N . HIS A 1 179 ? 3.948 -2.637 -9.510 1.00 86.06 179 HIS A N 1
ATOM 1440 C CA . HIS A 1 179 ? 3.164 -3.394 -8.540 1.00 86.06 179 HIS A CA 1
ATOM 1441 C C . HIS A 1 179 ? 3.622 -4.847 -8.454 1.00 86.06 179 HIS A C 1
ATOM 1443 O O . HIS A 1 179 ? 3.997 -5.456 -9.459 1.00 86.06 179 HIS A O 1
ATOM 1449 N N . ASN A 1 180 ? 3.495 -5.443 -7.267 1.00 87.12 180 ASN A N 1
ATOM 1450 C CA . ASN A 1 180 ? 3.837 -6.850 -7.074 1.00 87.12 180 ASN A CA 1
ATOM 1451 C C . ASN A 1 180 ? 3.001 -7.793 -7.971 1.00 87.12 180 ASN A C 1
ATOM 1453 O O . ASN A 1 180 ? 3.494 -8.813 -8.451 1.00 87.12 180 ASN A O 1
ATOM 1457 N N . SER A 1 181 ? 1.761 -7.405 -8.285 1.00 84.25 181 SER A N 1
ATOM 1458 C CA . SER A 1 181 ? 0.871 -8.125 -9.205 1.00 84.25 181 SER A CA 1
ATOM 1459 C C . SER A 1 181 ? 1.272 -8.031 -10.684 1.00 84.25 181 SER A C 1
ATOM 1461 O O . SER A 1 181 ? 0.706 -8.747 -11.515 1.00 84.25 181 SER A O 1
ATOM 1463 N N . SER A 1 182 ? 2.239 -7.176 -11.038 1.00 85.50 182 SER A N 1
ATOM 1464 C CA . SER A 1 182 ? 2.731 -7.060 -12.410 1.00 85.50 182 SER A CA 1
ATOM 1465 C C . SER A 1 182 ? 3.319 -8.385 -12.886 1.00 85.50 182 SER A C 1
ATOM 1467 O O . SER A 1 182 ? 4.083 -9.042 -12.176 1.00 85.50 182 SER A O 1
ATOM 1469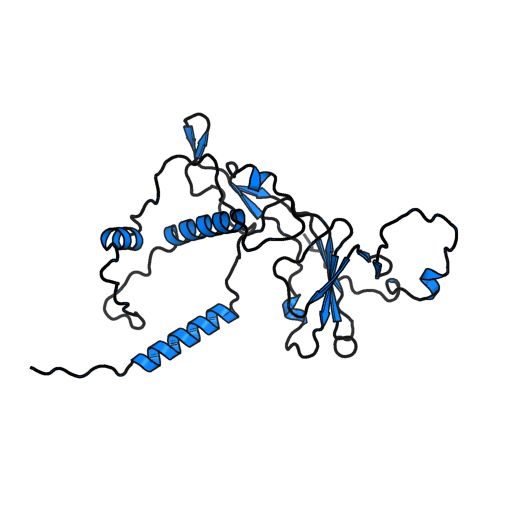 N N . LYS A 1 183 ? 2.993 -8.767 -14.121 1.00 86.25 183 LYS A N 1
ATOM 1470 C CA . LYS A 1 183 ? 3.543 -9.962 -14.777 1.00 86.25 183 LYS A CA 1
ATOM 1471 C C . LYS A 1 183 ? 4.838 -9.675 -15.545 1.00 86.25 183 LYS A C 1
ATOM 1473 O O . LYS A 1 183 ? 5.418 -10.608 -16.088 1.00 86.25 183 LYS A O 1
ATOM 1478 N N . LYS A 1 184 ? 5.290 -8.413 -15.600 1.00 85.44 184 LYS A N 1
ATOM 1479 C CA . LYS A 1 184 ? 6.549 -8.045 -16.263 1.00 85.44 184 LYS A CA 1
ATOM 1480 C C . LYS A 1 184 ? 7.725 -8.697 -15.526 1.00 85.44 184 LYS A C 1
ATOM 1482 O O . LYS A 1 184 ? 7.848 -8.566 -14.308 1.00 85.44 184 LYS A O 1
ATOM 1487 N N . THR A 1 185 ? 8.571 -9.395 -16.276 1.00 88.75 185 THR A N 1
ATOM 1488 C CA . THR A 1 185 ? 9.818 -10.010 -15.789 1.00 88.75 185 THR A CA 1
ATOM 1489 C C . THR A 1 185 ? 11.049 -9.194 -16.159 1.00 88.75 185 THR A C 1
ATOM 1491 O O . THR A 1 185 ? 12.088 -9.348 -15.525 1.00 88.75 185 THR A O 1
ATOM 1494 N N . TYR A 1 186 ? 10.922 -8.314 -17.153 1.00 86.56 186 TYR A N 1
ATOM 1495 C CA . TYR A 1 186 ? 11.995 -7.472 -17.659 1.00 86.56 186 TYR A CA 1
ATOM 1496 C C . TYR A 1 186 ? 11.589 -5.998 -17.672 1.00 86.56 186 TYR A C 1
ATOM 1498 O O . TYR A 1 186 ? 10.409 -5.664 -17.825 1.00 86.56 186 TYR A O 1
ATOM 1506 N N . CYS A 1 187 ? 12.583 -5.137 -17.491 1.00 85.44 187 CYS A N 1
ATOM 1507 C CA . CYS A 1 187 ? 12.476 -3.695 -17.569 1.00 85.44 187 CYS A CA 1
ATOM 1508 C C . CYS A 1 187 ? 12.231 -3.273 -19.026 1.00 85.44 187 CYS A C 1
ATOM 1510 O O . CYS A 1 187 ? 12.851 -3.835 -19.933 1.00 85.44 187 CYS A O 1
ATOM 1512 N N . PRO A 1 188 ? 11.333 -2.313 -19.278 1.00 77.94 188 PRO A N 1
ATOM 1513 C CA . PRO A 1 188 ? 11.089 -1.797 -20.622 1.00 77.94 188 PRO A CA 1
ATOM 1514 C C . PRO A 1 188 ? 12.230 -0.918 -21.153 1.00 77.94 188 PRO A C 1
ATOM 1516 O O . PRO A 1 188 ? 12.309 -0.722 -22.363 1.00 77.94 188 PRO A O 1
ATOM 1519 N N . HIS A 1 189 ? 13.120 -0.427 -20.286 1.00 78.38 189 HIS A N 1
ATOM 1520 C CA . HIS A 1 189 ? 14.236 0.431 -20.682 1.00 78.38 189 HIS A CA 1
ATOM 1521 C C . HIS A 1 189 ? 15.519 -0.378 -20.939 1.00 78.38 189 HIS A C 1
ATOM 1523 O O . HIS A 1 189 ? 15.801 -1.340 -20.211 1.00 78.38 189 HIS A O 1
ATOM 1529 N N . PRO A 1 190 ? 16.321 0.002 -21.951 1.00 75.06 190 PRO A N 1
ATOM 1530 C CA . PRO A 1 190 ? 17.664 -0.534 -22.122 1.00 75.06 190 PRO A CA 1
ATOM 1531 C C . PRO A 1 190 ? 18.593 -0.010 -21.016 1.00 75.06 190 PRO A C 1
ATOM 1533 O O . PRO A 1 190 ? 18.578 1.169 -20.665 1.00 75.06 190 PRO A O 1
ATOM 1536 N N . HIS A 1 191 ? 19.439 -0.887 -20.478 1.00 78.62 191 HIS A N 1
ATOM 1537 C CA . HIS A 1 191 ? 20.444 -0.539 -19.471 1.00 78.62 191 HIS A CA 1
ATOM 1538 C C . HIS A 1 191 ? 21.841 -0.889 -19.964 1.00 78.62 191 HIS A C 1
ATOM 1540 O O . HIS A 1 191 ? 22.008 -1.798 -20.777 1.00 78.62 191 HIS A O 1
ATOM 1546 N N . CYS A 1 192 ? 22.857 -0.202 -19.445 1.00 70.56 192 CYS A N 1
ATOM 1547 C CA . CYS A 1 192 ? 24.250 -0.515 -19.736 1.00 70.56 192 CYS A CA 1
ATOM 1548 C C . CYS A 1 192 ? 24.943 -1.036 -18.493 1.00 70.56 192 CYS A C 1
ATOM 1550 O O . CYS A 1 192 ? 24.960 -0.406 -17.441 1.00 70.56 192 CYS A O 1
ATOM 1552 N N . GLU A 1 193 ? 25.578 -2.187 -18.647 1.00 69.56 193 GLU A N 1
ATOM 1553 C CA . GLU A 1 193 ? 26.518 -2.703 -17.675 1.00 69.56 193 GLU A CA 1
ATOM 1554 C C . GLU A 1 193 ? 27.853 -2.897 -18.387 1.00 69.56 193 GLU A C 1
ATOM 1556 O O . GLU A 1 193 ? 27.959 -3.688 -19.322 1.00 69.56 193 GLU A O 1
ATOM 1561 N N . ARG A 1 194 ? 28.888 -2.159 -17.965 1.00 64.31 194 ARG A N 1
ATOM 1562 C CA . ARG A 1 194 ? 30.255 -2.291 -18.508 1.00 64.31 194 ARG A CA 1
ATOM 1563 C C . ARG A 1 194 ? 30.323 -2.163 -20.044 1.00 64.31 194 ARG A C 1
ATOM 1565 O O . ARG A 1 194 ? 31.022 -2.937 -20.694 1.00 64.31 194 ARG A O 1
ATOM 1572 N N . ASN A 1 195 ? 29.625 -1.174 -20.611 1.00 65.62 195 ASN A N 1
ATOM 1573 C CA . ASN A 1 195 ? 29.508 -0.906 -22.058 1.00 65.62 195 ASN A CA 1
ATOM 1574 C C . ASN A 1 195 ? 28.713 -1.950 -22.862 1.00 65.62 195 ASN A C 1
ATOM 1576 O O . ASN A 1 195 ? 28.739 -1.922 -24.091 1.00 65.62 195 ASN A O 1
ATOM 1580 N N . ILE A 1 196 ? 27.999 -2.857 -22.193 1.00 69.25 196 ILE A N 1
ATOM 1581 C CA . ILE A 1 196 ? 27.104 -3.821 -22.834 1.00 69.25 196 ILE A CA 1
ATOM 1582 C C . ILE A 1 196 ? 25.665 -3.402 -22.553 1.00 69.25 196 ILE A C 1
ATOM 1584 O O . ILE A 1 196 ? 25.252 -3.320 -21.395 1.00 69.25 196 ILE A O 1
ATOM 1588 N N . VAL A 1 197 ? 24.903 -3.167 -23.622 1.00 73.75 197 VAL A N 1
ATOM 1589 C CA . VAL A 1 197 ? 23.464 -2.907 -23.533 1.00 73.75 197 VAL A CA 1
ATOM 1590 C C . VAL A 1 197 ? 22.739 -4.223 -23.251 1.00 73.75 197 VAL A C 1
ATOM 1592 O O . VAL A 1 197 ? 22.857 -5.177 -24.021 1.00 73.75 197 VAL A O 1
ATOM 1595 N N . LYS A 1 198 ? 21.998 -4.287 -22.144 1.00 77.62 198 LYS A N 1
ATOM 1596 C CA . LYS A 1 198 ? 21.147 -5.424 -21.781 1.00 77.62 198 LYS A CA 1
ATOM 1597 C C . LYS A 1 198 ? 19.810 -4.952 -21.219 1.00 77.62 198 LYS A C 1
ATOM 1599 O O . LYS A 1 198 ? 19.671 -3.825 -20.748 1.00 77.62 198 LYS A O 1
ATOM 1604 N N . GLN A 1 199 ? 18.823 -5.839 -21.255 1.00 79.81 199 GLN A N 1
ATOM 1605 C CA . GLN A 1 199 ? 17.535 -5.601 -20.619 1.00 79.81 199 GLN A CA 1
ATOM 1606 C C . GLN A 1 199 ? 17.622 -5.949 -19.129 1.00 79.81 199 GLN A C 1
ATOM 1608 O O . GLN A 1 199 ? 18.175 -6.987 -18.767 1.00 79.81 199 GLN A O 1
ATOM 1613 N N . GLY A 1 200 ? 17.087 -5.079 -18.275 1.00 84.81 200 GLY A N 1
ATOM 1614 C CA . GLY A 1 200 ? 17.094 -5.275 -16.826 1.00 84.81 200 GLY A CA 1
ATOM 1615 C C . GLY A 1 200 ? 16.069 -6.305 -16.385 1.00 84.81 200 GLY A C 1
ATOM 1616 O O . GLY A 1 200 ? 14.958 -6.344 -16.905 1.00 84.81 200 GLY A O 1
ATOM 1617 N N . SER A 1 201 ? 16.412 -7.127 -15.408 1.00 90.62 201 SER A N 1
ATOM 1618 C CA . SER A 1 201 ? 15.482 -8.038 -14.746 1.00 90.62 201 SER A CA 1
ATOM 1619 C C . SER A 1 201 ? 14.646 -7.289 -13.709 1.00 90.62 201 SER A C 1
ATOM 1621 O O . SER A 1 201 ? 15.130 -6.382 -13.031 1.00 90.62 201 SER A O 1
ATOM 1623 N N . ILE A 1 202 ? 13.383 -7.682 -13.556 1.00 93.94 202 ILE A N 1
ATOM 1624 C CA . ILE A 1 202 ? 12.503 -7.159 -12.511 1.00 93.94 202 ILE A CA 1
ATOM 1625 C C . ILE A 1 202 ? 12.609 -8.049 -11.272 1.00 93.94 202 ILE A C 1
ATOM 1627 O O . ILE A 1 202 ? 12.210 -9.214 -11.292 1.00 93.94 202 ILE A O 1
ATOM 1631 N N . ILE A 1 203 ? 13.115 -7.482 -10.181 1.00 93.94 203 ILE A N 1
ATOM 1632 C CA . ILE A 1 203 ? 13.268 -8.146 -8.887 1.00 93.94 203 ILE A CA 1
ATOM 1633 C C . ILE A 1 203 ? 12.085 -7.825 -7.969 1.00 93.94 203 ILE A C 1
ATOM 1635 O O . ILE A 1 203 ? 11.539 -6.722 -7.984 1.00 93.94 203 ILE A O 1
ATOM 1639 N N . GLN A 1 204 ? 11.674 -8.789 -7.147 1.00 93.69 204 GLN A N 1
ATOM 1640 C CA . GLN A 1 204 ? 10.615 -8.596 -6.158 1.00 93.69 204 GLN A CA 1
ATOM 1641 C C . GLN A 1 204 ? 11.209 -8.124 -4.825 1.00 93.69 204 GLN A C 1
ATOM 1643 O O . GLN A 1 204 ? 12.129 -8.742 -4.292 1.00 93.69 204 GLN A O 1
ATOM 1648 N N . LYS A 1 205 ? 10.647 -7.055 -4.261 1.00 92.25 205 LYS A N 1
ATOM 1649 C CA . LYS A 1 205 ? 10.918 -6.567 -2.906 1.00 92.25 205 LYS A CA 1
ATOM 1650 C C . LYS A 1 205 ? 9.720 -6.904 -2.026 1.00 92.25 205 LYS A C 1
ATOM 1652 O O . LYS A 1 205 ? 8.636 -6.356 -2.211 1.00 92.25 205 LYS A O 1
ATOM 1657 N N . THR A 1 206 ? 9.905 -7.827 -1.089 1.00 91.31 206 THR A N 1
ATOM 1658 C CA . THR A 1 206 ? 8.895 -8.166 -0.078 1.00 91.31 206 THR A CA 1
ATOM 1659 C C . THR A 1 206 ? 8.838 -7.096 1.009 1.00 91.31 206 THR A C 1
ATOM 1661 O O . THR A 1 206 ? 9.812 -6.378 1.227 1.00 91.31 206 THR A O 1
ATOM 1664 N N . CYS A 1 207 ? 7.714 -7.009 1.718 1.00 90.81 207 CYS A N 1
ATOM 1665 C CA . CYS A 1 207 ? 7.544 -6.087 2.832 1.00 90.81 207 CYS A CA 1
ATOM 1666 C C . CYS A 1 207 ? 7.029 -6.822 4.068 1.00 90.81 207 CYS A C 1
ATOM 1668 O O . CYS A 1 207 ? 6.178 -7.700 3.959 1.00 90.81 207 CYS A O 1
ATOM 1670 N N . ASN A 1 208 ? 7.540 -6.435 5.236 1.00 89.44 208 ASN A N 1
ATOM 1671 C CA . ASN A 1 208 ? 7.165 -7.028 6.520 1.00 89.44 208 ASN A CA 1
ATOM 1672 C C . ASN A 1 208 ? 6.168 -6.167 7.305 1.00 89.44 208 ASN A C 1
ATOM 1674 O O . ASN A 1 208 ? 5.793 -6.538 8.416 1.00 89.44 208 ASN A O 1
ATOM 1678 N N . VAL A 1 209 ? 5.752 -5.023 6.751 1.00 91.12 209 VAL A N 1
ATOM 1679 C CA . VAL A 1 209 ? 4.751 -4.160 7.379 1.00 91.12 209 VAL A CA 1
ATOM 1680 C C . VAL A 1 209 ? 3.406 -4.877 7.410 1.00 91.12 209 VAL A C 1
ATOM 1682 O O . VAL A 1 209 ? 2.876 -5.303 6.376 1.00 91.12 209 VAL A O 1
ATOM 1685 N N . LYS A 1 210 ? 2.849 -4.980 8.615 1.00 89.25 210 LYS A N 1
ATOM 1686 C CA . LYS A 1 210 ? 1.551 -5.592 8.888 1.00 89.25 210 LYS A CA 1
ATOM 1687 C C . LYS A 1 210 ? 0.561 -4.524 9.303 1.00 89.25 210 LYS A C 1
ATOM 1689 O O . LYS A 1 210 ? 0.923 -3.579 10.004 1.00 89.25 210 LYS A O 1
ATOM 1694 N N . TYR A 1 211 ? -0.687 -4.722 8.907 1.00 88.69 211 TYR A N 1
ATOM 1695 C CA . TYR A 1 211 ? -1.787 -3.920 9.395 1.00 88.69 211 TYR A CA 1
ATOM 1696 C C . TYR A 1 211 ? -2.812 -4.836 10.057 1.00 88.69 211 TYR A C 1
ATOM 1698 O O . TYR A 1 211 ? -3.163 -5.881 9.512 1.00 88.69 211 TYR A O 1
ATOM 1706 N N . SER A 1 212 ? -3.272 -4.434 11.234 1.00 87.00 212 SER A N 1
ATOM 1707 C CA . SER A 1 212 ? -4.320 -5.104 11.996 1.00 87.00 212 SER A CA 1
ATOM 1708 C C . SER A 1 212 ? -5.499 -4.153 12.128 1.00 87.00 212 SER A C 1
ATOM 1710 O O . SER A 1 212 ? -5.309 -2.958 12.346 1.00 87.00 212 SER A O 1
ATOM 1712 N N . LYS A 1 213 ? -6.719 -4.668 11.999 1.00 86.00 213 LYS A N 1
ATOM 1713 C CA . LYS A 1 213 ? -7.945 -3.883 12.164 1.00 86.00 213 LYS A CA 1
ATOM 1714 C C . LYS A 1 213 ? -8.691 -4.347 13.404 1.00 86.00 213 LYS A C 1
ATOM 1716 O O . LYS A 1 213 ? -8.823 -5.546 13.625 1.00 86.00 213 LYS A O 1
ATOM 1721 N N . LEU A 1 214 ? -9.184 -3.394 14.181 1.00 87.12 214 LEU A N 1
ATOM 1722 C CA . LEU A 1 214 ? -10.055 -3.635 15.322 1.00 87.12 214 LEU A CA 1
ATOM 1723 C C . LEU A 1 214 ? -11.401 -3.002 14.988 1.00 87.12 214 LEU A C 1
ATOM 1725 O O . LEU A 1 214 ? -11.511 -1.782 14.842 1.00 87.12 214 LEU A O 1
ATOM 1729 N N . ILE A 1 215 ? -12.400 -3.859 14.805 1.00 86.06 215 ILE A N 1
ATOM 1730 C CA . ILE A 1 215 ? -13.766 -3.469 14.468 1.00 86.06 215 ILE A CA 1
ATOM 1731 C C . ILE A 1 215 ? -14.643 -3.841 15.668 1.00 86.06 215 ILE A C 1
ATOM 1733 O O . ILE A 1 215 ? -14.664 -5.016 16.046 1.00 86.06 215 ILE A O 1
ATOM 1737 N N . PRO A 1 216 ? -15.349 -2.880 16.288 1.00 85.25 216 PRO A N 1
ATOM 1738 C CA . PRO A 1 216 ? -16.270 -3.177 17.375 1.00 85.25 216 PRO A CA 1
ATOM 1739 C C . PRO A 1 216 ? -17.378 -4.133 16.934 1.00 85.25 216 PRO A C 1
ATOM 1741 O O . PRO A 1 216 ? -17.905 -4.015 15.830 1.00 85.25 216 PRO A O 1
ATOM 1744 N N . LEU A 1 217 ? -17.789 -5.033 17.832 1.00 84.25 217 LEU A N 1
ATOM 1745 C CA . LEU A 1 217 ? -18.896 -5.967 17.582 1.00 84.25 217 LEU A CA 1
ATOM 1746 C C . LEU A 1 217 ? -20.214 -5.244 17.256 1.00 84.25 217 LEU A C 1
ATOM 1748 O O . LEU A 1 217 ? -21.001 -5.721 16.442 1.00 84.25 217 LEU A O 1
ATOM 1752 N N . ASP A 1 218 ? -20.450 -4.091 17.886 1.00 86.50 218 ASP A N 1
ATOM 1753 C CA . ASP A 1 218 ? -21.611 -3.234 17.644 1.00 86.50 218 ASP A CA 1
ATOM 1754 C C . ASP A 1 218 ? -21.151 -1.834 17.218 1.00 86.50 218 ASP A C 1
ATOM 1756 O O . ASP A 1 218 ? -20.992 -0.929 18.041 1.00 86.50 218 ASP A O 1
ATOM 1760 N N . ILE A 1 219 ? -20.955 -1.657 15.908 1.00 84.44 219 ILE A N 1
ATOM 1761 C CA . ILE A 1 219 ? -20.531 -0.383 15.300 1.00 84.44 219 ILE A CA 1
ATOM 1762 C C . ILE A 1 219 ? -21.540 0.746 15.575 1.00 84.44 219 ILE A C 1
ATOM 1764 O O . ILE A 1 219 ? -21.165 1.912 15.622 1.00 84.44 219 ILE A O 1
ATOM 1768 N N . LYS A 1 220 ? -22.830 0.440 15.788 1.00 85.75 220 LYS A N 1
ATOM 1769 C CA . LYS A 1 220 ? -23.837 1.482 16.059 1.00 85.75 220 LYS A CA 1
ATOM 1770 C C . LYS A 1 220 ? -23.682 2.074 17.455 1.00 85.75 220 LYS A C 1
ATOM 1772 O O . LYS A 1 220 ? -23.954 3.254 17.640 1.00 85.75 220 LYS A O 1
ATOM 1777 N N . LYS A 1 221 ? -23.278 1.259 18.434 1.00 89.75 221 LYS A N 1
ATOM 1778 C CA . LYS A 1 221 ? -22.990 1.728 19.798 1.00 89.75 221 LYS A CA 1
ATOM 1779 C C . LYS A 1 221 ? -21.577 2.279 19.940 1.00 89.75 221 LYS A C 1
ATOM 1781 O O . LYS A 1 221 ? -21.370 3.193 20.729 1.00 89.75 221 LYS A O 1
ATOM 1786 N N . CYS A 1 222 ? -20.626 1.722 19.196 1.00 89.12 222 CYS A N 1
ATOM 1787 C CA . CYS A 1 222 ? -19.235 2.151 19.178 1.00 89.12 222 CYS A CA 1
ATOM 1788 C C . CYS A 1 222 ? -18.802 2.415 17.726 1.00 89.12 222 CYS A C 1
ATOM 1790 O O . CYS A 1 222 ? -18.285 1.512 17.065 1.00 89.12 222 CYS A O 1
ATOM 1792 N N . PRO A 1 223 ? -19.015 3.636 17.200 1.00 90.81 223 PRO A N 1
ATOM 1793 C CA . PRO A 1 223 ? -18.735 3.970 15.804 1.00 90.81 223 PRO A CA 1
ATOM 1794 C C . PRO A 1 223 ? -17.251 4.294 15.565 1.00 90.81 223 PRO A C 1
ATOM 1796 O O . PRO A 1 223 ? -16.923 5.236 14.842 1.00 90.81 223 PRO A O 1
ATOM 1799 N N . TYR A 1 224 ? -16.343 3.525 16.172 1.00 90.38 224 TYR A N 1
ATOM 1800 C CA . TYR A 1 224 ? -14.899 3.727 16.074 1.00 90.38 224 TYR A CA 1
ATOM 1801 C C . TYR A 1 224 ? -14.204 2.480 15.548 1.00 90.38 224 TYR A C 1
ATOM 1803 O O . TYR A 1 224 ? -14.280 1.421 16.157 1.00 90.38 224 TYR A O 1
ATOM 1811 N N . ILE A 1 225 ? -13.487 2.609 14.437 1.00 89.94 225 ILE A N 1
ATOM 1812 C CA . ILE A 1 225 ? -12.645 1.539 13.890 1.00 89.94 225 ILE A CA 1
ATOM 1813 C C . ILE A 1 225 ? -11.186 1.934 14.084 1.00 89.94 225 ILE A C 1
ATOM 1815 O O . ILE A 1 225 ? -10.824 3.085 13.843 1.00 89.94 225 ILE A O 1
ATOM 1819 N N . ILE A 1 226 ? -10.341 0.988 14.494 1.00 90.69 226 ILE A N 1
ATOM 1820 C CA . ILE A 1 226 ? -8.908 1.232 14.690 1.00 90.69 226 ILE A CA 1
ATOM 1821 C C . ILE A 1 226 ? -8.111 0.433 13.663 1.00 90.69 226 ILE A C 1
ATOM 1823 O O . ILE A 1 226 ? -8.293 -0.776 13.521 1.00 90.69 226 ILE A O 1
ATOM 1827 N N . LEU A 1 227 ? -7.197 1.106 12.966 1.00 90.38 227 LEU A N 1
ATOM 1828 C CA . LEU A 1 227 ? -6.171 0.486 12.133 1.00 90.38 227 LEU A CA 1
ATOM 1829 C C . LEU A 1 227 ? -4.822 0.592 12.841 1.00 90.38 227 LEU A C 1
ATOM 1831 O O . LEU A 1 227 ? -4.344 1.695 13.077 1.00 90.38 227 LEU A O 1
ATOM 1835 N N . VAL A 1 228 ? -4.194 -0.539 13.139 1.00 91.19 228 VAL A N 1
ATOM 1836 C CA . VAL A 1 228 ? -2.847 -0.608 13.712 1.00 91.19 228 VAL A CA 1
ATOM 1837 C C . VAL A 1 228 ? -1.862 -0.986 12.616 1.00 91.19 228 VAL A C 1
ATOM 1839 O O . VAL A 1 228 ? -2.023 -2.021 11.978 1.00 91.19 228 VAL A O 1
ATOM 1842 N N . SER A 1 229 ? -0.836 -0.173 12.396 1.00 92.25 229 SER A N 1
ATOM 1843 C CA . SER A 1 229 ? 0.209 -0.381 11.391 1.00 92.25 229 SER A CA 1
ATOM 1844 C C . SER A 1 229 ? 1.563 -0.604 12.069 1.00 92.25 229 SER A C 1
ATOM 1846 O O . SER A 1 229 ? 2.034 0.242 12.828 1.00 92.25 229 SER A O 1
ATOM 1848 N N . ARG A 1 230 ? 2.215 -1.746 11.808 1.00 92.69 230 ARG A N 1
ATOM 1849 C CA . ARG A 1 230 ? 3.473 -2.130 12.473 1.00 92.69 230 ARG A CA 1
ATOM 1850 C C . ARG A 1 230 ? 4.538 -2.586 11.483 1.00 92.69 230 ARG A C 1
ATOM 1852 O O . ARG A 1 230 ? 4.266 -3.383 10.586 1.00 92.69 230 ARG A O 1
ATOM 1859 N N . GLY A 1 231 ? 5.762 -2.111 11.688 1.00 92.69 231 GLY A N 1
ATOM 1860 C CA . GLY A 1 231 ? 6.934 -2.379 10.861 1.00 92.69 231 GLY A CA 1
ATOM 1861 C C . GLY A 1 231 ? 7.497 -1.117 10.209 1.00 92.69 231 GLY A C 1
ATOM 1862 O O . GLY A 1 231 ? 7.054 -0.003 10.472 1.00 92.69 231 GLY A O 1
ATOM 1863 N N . ILE A 1 232 ? 8.500 -1.309 9.356 1.00 93.25 232 ILE A N 1
ATOM 1864 C CA . ILE A 1 232 ? 9.113 -0.252 8.549 1.00 93.25 232 ILE A CA 1
ATOM 1865 C C . ILE A 1 232 ? 9.171 -0.758 7.107 1.00 93.25 232 ILE A C 1
ATOM 1867 O O . ILE A 1 232 ? 9.561 -1.906 6.873 1.00 93.25 232 ILE A O 1
ATOM 1871 N N . HIS A 1 233 ? 8.762 0.067 6.144 1.00 92.81 233 HIS A N 1
ATOM 1872 C CA . HIS A 1 233 ? 8.850 -0.292 4.732 1.00 92.81 233 HIS A CA 1
ATOM 1873 C C . HIS A 1 233 ? 10.313 -0.322 4.299 1.00 92.81 233 HIS A C 1
ATOM 1875 O O . HIS A 1 233 ? 11.063 0.588 4.630 1.00 92.81 233 HIS A O 1
ATOM 1881 N N . SER A 1 234 ? 10.702 -1.349 3.545 1.00 92.25 234 SER A N 1
ATOM 1882 C CA . SER A 1 234 ? 12.049 -1.532 2.976 1.00 92.25 234 SER A CA 1
ATOM 1883 C C . SER A 1 234 ? 12.018 -1.540 1.443 1.00 92.25 234 SER A C 1
ATOM 1885 O O . SER A 1 234 ? 12.677 -2.345 0.778 1.00 92.25 234 SER A O 1
ATOM 1887 N N . HIS A 1 235 ? 11.118 -0.739 0.890 1.00 91.25 235 HIS A N 1
ATOM 1888 C CA . HIS A 1 235 ? 10.892 -0.557 -0.533 1.00 91.25 235 HIS A CA 1
ATOM 1889 C C . HIS A 1 235 ? 10.312 0.849 -0.742 1.00 91.25 235 HIS A C 1
ATOM 1891 O O . HIS A 1 235 ? 9.741 1.402 0.200 1.00 91.25 235 HIS A O 1
ATOM 1897 N N . PRO A 1 236 ? 10.404 1.426 -1.950 1.00 89.38 236 PRO A N 1
ATOM 1898 C CA . PRO A 1 236 ? 9.781 2.710 -2.231 1.00 89.38 236 PRO A CA 1
ATOM 1899 C C . PRO A 1 236 ? 8.250 2.625 -2.197 1.00 89.38 236 PRO A C 1
ATOM 1901 O O . PRO A 1 236 ? 7.689 1.539 -2.356 1.00 89.38 236 PRO A O 1
ATOM 1904 N N . PRO A 1 237 ? 7.532 3.740 -2.014 1.00 84.00 237 PRO A N 1
ATOM 1905 C CA . PRO A 1 237 ? 6.081 3.743 -2.124 1.00 84.00 237 PRO A CA 1
ATOM 1906 C C . PRO A 1 237 ? 5.666 3.219 -3.505 1.00 84.00 237 PRO A C 1
ATOM 1908 O O . PRO A 1 237 ? 6.172 3.717 -4.516 1.00 84.00 237 PRO A O 1
ATOM 1911 N N . PRO A 1 238 ? 4.776 2.213 -3.588 1.00 75.50 238 PRO A N 1
ATOM 1912 C CA . PRO A 1 238 ? 4.275 1.787 -4.874 1.00 75.50 238 PRO A CA 1
ATOM 1913 C C . PRO A 1 238 ? 3.538 2.950 -5.553 1.00 75.50 238 PRO A C 1
ATOM 1915 O O . PRO A 1 238 ? 2.961 3.820 -4.890 1.00 75.50 238 PRO A O 1
ATOM 1918 N N . PRO A 1 239 ? 3.548 2.980 -6.888 1.00 67.81 239 PRO A N 1
ATOM 1919 C CA . PRO A 1 239 ? 2.788 3.976 -7.623 1.00 67.81 239 PRO A CA 1
ATOM 1920 C C . PRO A 1 239 ? 1.283 3.837 -7.341 1.00 67.81 239 PRO A C 1
ATOM 1922 O O . PRO A 1 239 ? 0.831 2.769 -6.924 1.00 67.81 239 PRO A O 1
ATOM 1925 N N . PRO A 1 240 ? 0.473 4.886 -7.555 1.00 59.19 240 PRO A N 1
ATOM 1926 C CA . PRO A 1 240 ? -0.976 4.770 -7.439 1.00 59.19 240 PRO A CA 1
ATOM 1927 C C . PRO A 1 240 ? -1.475 3.735 -8.453 1.00 59.19 240 PRO A C 1
ATOM 1929 O O . PRO A 1 240 ? -1.295 3.900 -9.656 1.00 59.19 240 PRO A O 1
ATOM 1932 N N . ASN A 1 241 ? -2.089 2.650 -7.979 1.00 56.97 241 ASN A N 1
ATOM 1933 C CA . ASN A 1 241 ? -2.440 1.534 -8.863 1.00 56.97 241 ASN A CA 1
ATOM 1934 C C . ASN A 1 241 ? -3.600 1.895 -9.793 1.00 56.97 241 ASN A C 1
ATOM 1936 O O . ASN A 1 241 ? -3.641 1.467 -10.945 1.00 56.97 241 ASN A O 1
ATOM 1940 N N . ARG A 1 242 ? -4.578 2.659 -9.290 1.00 52.22 242 ARG A N 1
ATOM 1941 C CA . ARG A 1 242 ? -5.788 3.034 -10.027 1.00 52.22 242 ARG A CA 1
ATOM 1942 C C . ARG A 1 242 ? -6.355 4.330 -9.476 1.00 52.22 242 ARG A C 1
ATOM 1944 O O . ARG A 1 242 ? -6.469 4.487 -8.264 1.00 52.22 242 ARG A O 1
ATOM 1951 N N . VAL A 1 243 ? -6.805 5.204 -10.372 1.00 53.06 243 VAL A N 1
ATOM 1952 C CA . VAL A 1 243 ? -7.803 6.215 -10.010 1.00 53.06 243 VAL A CA 1
ATOM 1953 C C . VAL A 1 243 ? -9.016 5.456 -9.448 1.00 53.06 243 VAL A C 1
ATOM 1955 O O . VAL A 1 243 ? -9.473 4.516 -10.110 1.00 53.06 243 VAL A O 1
ATOM 1958 N N . PRO A 1 244 ? -9.518 5.792 -8.243 1.00 47.03 244 PRO A N 1
ATOM 1959 C CA . PRO A 1 244 ? -10.696 5.148 -7.678 1.00 47.03 244 PRO A CA 1
ATOM 1960 C C . PRO A 1 244 ? -11.831 5.080 -8.701 1.00 47.03 244 PRO A C 1
ATOM 1962 O O . PRO A 1 244 ? -12.113 6.065 -9.386 1.00 47.03 244 PRO A O 1
ATOM 1965 N N . ILE A 1 245 ? -12.477 3.914 -8.802 1.00 43.06 245 ILE A N 1
ATOM 1966 C CA . ILE A 1 245 ? -13.531 3.646 -9.796 1.00 43.06 245 ILE A CA 1
ATOM 1967 C C . ILE A 1 245 ? -14.616 4.727 -9.742 1.00 43.06 245 ILE A C 1
ATOM 1969 O O . ILE A 1 245 ? -15.017 5.237 -10.777 1.00 43.06 245 ILE A O 1
ATOM 1973 N N . THR A 1 246 ? -14.988 5.173 -8.544 1.00 45.34 246 THR A N 1
ATOM 1974 C CA . THR A 1 246 ? -15.970 6.243 -8.326 1.00 45.34 246 THR A CA 1
ATOM 1975 C C . THR A 1 246 ? -15.569 7.582 -8.946 1.00 45.34 246 THR A C 1
ATOM 1977 O O . THR A 1 246 ? -16.415 8.269 -9.512 1.00 45.34 246 THR A O 1
ATOM 1980 N N . ILE A 1 247 ? -14.286 7.956 -8.887 1.00 52.62 247 ILE A N 1
ATOM 1981 C CA . ILE A 1 247 ? -13.776 9.189 -9.505 1.00 52.62 247 ILE A CA 1
ATOM 1982 C C . ILE A 1 247 ? -13.782 9.053 -11.027 1.00 52.62 247 ILE A C 1
ATOM 1984 O O . ILE A 1 247 ? -14.202 9.975 -11.722 1.00 52.62 247 ILE A O 1
ATOM 1988 N N . ARG A 1 248 ? -13.359 7.897 -11.549 1.00 55.50 248 ARG A N 1
ATOM 1989 C CA . ARG A 1 248 ? -13.387 7.613 -12.988 1.00 55.50 248 ARG A CA 1
ATOM 1990 C C . ARG A 1 248 ? -14.813 7.653 -13.537 1.00 55.50 248 ARG A C 1
ATOM 1992 O O . ARG A 1 248 ? -15.046 8.309 -14.545 1.00 55.50 248 ARG A O 1
ATOM 1999 N N . ASP A 1 249 ? -15.747 6.984 -12.873 1.00 57.09 249 ASP A N 1
ATOM 2000 C CA . ASP A 1 249 ? -17.137 6.893 -13.314 1.00 57.09 249 ASP A CA 1
ATOM 2001 C C . ASP A 1 249 ? -17.809 8.278 -13.247 1.00 57.09 249 ASP A C 1
ATOM 2003 O O . ASP A 1 249 ? -18.510 8.680 -14.174 1.00 57.09 249 ASP A O 1
ATOM 2007 N N . ARG A 1 250 ? -17.500 9.080 -12.214 1.00 60.88 250 ARG A N 1
ATOM 2008 C CA . ARG A 1 250 ? -17.967 10.470 -12.125 1.00 60.88 250 ARG A CA 1
ATOM 2009 C C . ARG A 1 250 ? -17.378 11.366 -13.215 1.00 60.88 250 ARG A C 1
ATOM 2011 O O . ARG A 1 250 ? -18.090 12.198 -13.767 1.00 60.88 250 ARG A O 1
ATOM 2018 N N . LEU A 1 251 ? -16.093 11.213 -13.533 1.00 62.91 251 LEU A N 1
ATOM 2019 C CA . LEU A 1 251 ? -15.464 11.916 -14.656 1.00 62.91 251 LEU A CA 1
ATOM 2020 C C . LEU A 1 251 ? -16.127 11.532 -15.983 1.00 62.91 251 LEU A C 1
ATOM 2022 O O . LEU A 1 251 ? -16.422 12.413 -16.783 1.00 62.91 251 LEU A O 1
ATOM 2026 N N . GLN A 1 252 ? -16.414 10.245 -16.194 1.00 63.53 252 GLN A N 1
ATOM 2027 C CA . GLN A 1 252 ? -17.137 9.773 -17.376 1.00 63.53 252 GLN A CA 1
ATOM 2028 C C . GLN A 1 252 ? -18.538 10.393 -17.469 1.00 63.53 252 GLN A C 1
ATOM 2030 O O . GLN A 1 252 ? -18.900 10.889 -18.532 1.00 63.53 252 GLN A O 1
ATOM 2035 N N . GLU A 1 253 ? -19.296 10.452 -16.369 1.00 72.50 253 GLU A N 1
ATOM 2036 C CA . GLU A 1 253 ? -20.590 11.152 -16.325 1.00 72.50 253 GLU A CA 1
ATOM 2037 C C . GLU A 1 253 ? -20.475 12.629 -16.711 1.00 72.50 253 GLU A C 1
ATOM 2039 O O . GLU A 1 253 ? -21.263 13.113 -17.521 1.00 72.50 253 GLU A O 1
ATOM 2044 N N . LEU A 1 254 ? -19.505 13.354 -16.146 1.00 69.56 254 LEU A N 1
ATOM 2045 C CA . LEU A 1 254 ? -19.314 14.779 -16.431 1.00 69.56 254 LEU A CA 1
ATOM 2046 C C . LEU A 1 254 ? -18.949 15.020 -17.901 1.00 69.56 254 LEU A C 1
ATOM 2048 O O . LEU A 1 254 ? -19.441 15.969 -18.509 1.00 69.56 254 LEU A O 1
ATOM 2052 N N . ILE A 1 255 ? -18.130 14.141 -18.484 1.00 69.00 255 ILE A N 1
ATOM 2053 C CA . ILE A 1 255 ? -17.786 14.177 -19.910 1.00 69.00 255 ILE A CA 1
ATOM 2054 C C . ILE A 1 255 ? -19.033 13.919 -20.767 1.00 69.00 255 ILE A C 1
ATOM 2056 O O . ILE A 1 255 ? -19.273 14.651 -21.727 1.00 69.00 255 ILE A O 1
ATOM 2060 N N . HIS A 1 256 ? -19.861 12.929 -20.414 1.00 70.06 256 HIS A N 1
ATOM 2061 C CA . HIS A 1 256 ? -21.122 12.667 -21.115 1.00 70.06 256 HIS A CA 1
ATOM 2062 C C . HIS A 1 256 ? -22.074 13.867 -21.052 1.00 70.06 256 HIS A C 1
ATOM 2064 O O . HIS A 1 256 ? -22.569 14.303 -22.086 1.00 70.06 256 HIS A O 1
ATOM 2070 N N . GLN A 1 257 ? -22.247 14.471 -19.874 1.00 74.44 257 GLN A N 1
ATOM 2071 C CA . GLN A 1 257 ? -23.097 15.653 -19.696 1.00 74.44 257 GLN A CA 1
ATOM 2072 C C . GLN A 1 257 ? -22.603 16.863 -20.504 1.00 74.44 257 GLN A C 1
ATOM 2074 O O . GLN A 1 257 ? -23.408 17.595 -21.076 1.00 74.44 257 GLN A O 1
ATOM 2079 N N . ALA A 1 258 ? -21.289 17.093 -20.573 1.00 68.06 258 ALA A N 1
ATOM 2080 C CA . ALA A 1 258 ? -20.720 18.179 -21.373 1.00 68.06 258 ALA A CA 1
ATOM 2081 C C . ALA A 1 258 ? -20.936 17.973 -22.883 1.00 68.06 258 ALA A C 1
ATOM 2083 O O . ALA A 1 258 ? -21.206 18.933 -23.609 1.00 68.06 258 ALA A O 1
ATOM 2084 N N . ASN A 1 259 ? -20.854 16.725 -23.345 1.00 62.69 259 ASN A N 1
ATOM 2085 C CA . ASN A 1 259 ? -21.075 16.363 -24.743 1.00 62.69 259 ASN A CA 1
ATOM 2086 C C . ASN A 1 259 ? -22.554 16.457 -25.148 1.00 62.69 259 ASN A C 1
ATOM 2088 O O . ASN A 1 259 ? -22.860 16.948 -26.232 1.00 62.69 259 ASN A O 1
ATOM 2092 N N . ASP A 1 260 ? -23.480 16.074 -24.268 1.00 65.25 260 ASP A N 1
ATOM 2093 C CA . ASP A 1 260 ? -24.917 16.223 -24.529 1.00 65.25 260 ASP A CA 1
ATOM 2094 C C . ASP A 1 260 ? -25.333 17.706 -24.574 1.00 65.25 260 ASP A C 1
ATOM 2096 O O . ASP A 1 260 ? -26.176 18.099 -25.378 1.00 65.25 260 ASP A O 1
ATOM 2100 N N . ASN A 1 261 ? -24.676 18.559 -23.780 1.00 59.19 261 ASN A N 1
ATOM 2101 C CA . ASN A 1 261 ? -24.901 20.008 -23.777 1.00 59.19 261 ASN A CA 1
ATOM 2102 C C . ASN A 1 261 ? -24.255 20.755 -24.962 1.00 59.19 261 ASN A C 1
ATOM 2104 O O . ASN A 1 261 ? -24.568 21.923 -25.180 1.00 59.19 261 ASN A O 1
ATOM 2108 N N . THR A 1 262 ? -23.356 20.124 -25.725 1.00 54.94 262 THR A N 1
ATOM 2109 C CA . THR A 1 262 ? -22.717 20.724 -26.916 1.00 54.94 262 THR A CA 1
ATOM 2110 C C . THR A 1 262 ? -23.353 20.271 -28.235 1.00 54.94 262 THR A C 1
ATOM 2112 O O . THR A 1 262 ? -22.928 20.710 -29.303 1.00 54.94 262 THR A O 1
ATOM 2115 N N . GLY A 1 263 ? -24.416 19.460 -28.178 1.00 47.72 263 GLY A N 1
ATOM 2116 C CA . GLY A 1 263 ? -25.122 18.918 -29.343 1.00 47.72 263 GLY A CA 1
ATOM 2117 C C . GLY A 1 263 ? -25.945 19.909 -30.176 1.00 47.72 263 GLY A C 1
ATOM 2118 O O . GLY A 1 263 ? -26.631 19.458 -31.086 1.00 47.72 263 GLY A O 1
ATOM 2119 N N . ASP A 1 264 ? -25.882 21.219 -29.911 1.00 45.66 264 ASP A N 1
ATOM 2120 C CA . ASP A 1 264 ? -26.739 22.213 -30.577 1.00 45.66 264 ASP A CA 1
ATOM 2121 C C . ASP A 1 264 ? -26.009 23.522 -30.945 1.00 45.66 264 ASP A C 1
ATOM 2123 O O . ASP A 1 264 ? -26.494 24.631 -30.724 1.00 45.66 264 ASP A O 1
ATOM 2127 N N . VAL A 1 265 ? -24.812 23.414 -31.534 1.00 42.16 265 VAL A N 1
ATOM 2128 C CA . VAL A 1 265 ? -24.191 24.542 -32.258 1.00 42.16 265 VAL A CA 1
ATOM 2129 C C . VAL A 1 265 ? -23.830 24.115 -33.679 1.00 42.16 265 VAL A C 1
ATOM 2131 O O . VAL A 1 265 ? -22.673 23.922 -34.038 1.00 42.16 265 VAL A O 1
ATOM 2134 N N . THR A 1 266 ? -24.853 23.974 -34.520 1.00 43.69 266 THR A N 1
ATOM 2135 C CA . THR A 1 266 ? -24.714 24.206 -35.965 1.00 43.69 266 THR A CA 1
ATOM 2136 C C . THR A 1 266 ? -25.722 25.268 -36.391 1.00 43.69 266 THR A C 1
ATOM 2138 O O . THR A 1 266 ? -26.832 25.279 -35.875 1.00 43.69 266 THR A O 1
ATOM 2141 N N . LEU A 1 267 ? -25.302 26.105 -37.353 1.00 37.97 267 LEU A N 1
ATOM 2142 C CA . LEU A 1 267 ? -25.884 27.353 -37.893 1.00 37.97 267 LEU A CA 1
ATOM 2143 C C . LEU A 1 267 ? -25.186 28.580 -37.285 1.00 37.97 267 LEU A C 1
ATOM 2145 O O . LEU A 1 267 ? -25.280 28.830 -36.094 1.00 37.97 267 LEU A O 1
ATOM 2149 N N . TYR A 1 268 ? -24.372 29.321 -38.039 1.00 30.77 268 TYR A N 1
ATOM 2150 C CA . TYR A 1 268 ? -24.750 29.973 -39.294 1.00 30.77 268 TYR A CA 1
ATOM 2151 C C . TYR A 1 268 ? -23.740 29.769 -40.436 1.00 30.77 268 TYR A C 1
ATOM 2153 O O . TYR A 1 268 ? -22.549 30.035 -40.294 1.00 30.77 268 TYR A O 1
ATOM 2161 N N . GLN A 1 269 ? -24.254 29.352 -41.597 1.00 42.66 269 GLN A N 1
ATOM 2162 C CA . GLN A 1 269 ? -23.720 29.772 -42.892 1.00 42.66 269 GLN A CA 1
ATOM 2163 C C . GLN A 1 269 ? -24.294 31.158 -43.183 1.00 42.66 269 GLN A C 1
ATOM 2165 O O . GLN A 1 269 ? -25.515 31.263 -43.249 1.00 42.66 269 GLN A O 1
ATOM 2170 N N . GLU A 1 270 ? -23.460 32.165 -43.434 1.00 35.66 270 GLU A N 1
ATOM 2171 C CA . GLU A 1 270 ? -23.848 33.297 -44.283 1.00 35.66 270 GLU A CA 1
ATOM 2172 C C . GLU A 1 270 ? -22.668 33.745 -45.168 1.00 35.66 270 GLU A C 1
ATOM 2174 O O . GLU A 1 270 ? -21.662 34.239 -44.668 1.00 35.66 270 GLU A O 1
ATOM 2179 N N . ILE A 1 271 ? -22.901 33.537 -46.477 1.00 38.66 271 ILE A N 1
ATOM 2180 C CA . ILE A 1 271 ? -22.377 34.168 -47.711 1.00 38.66 271 ILE A CA 1
ATOM 2181 C C . ILE A 1 271 ? -20.890 33.993 -48.049 1.00 38.66 271 ILE A C 1
ATOM 2183 O O . ILE A 1 271 ? -20.032 34.717 -47.505 1.00 38.66 271 ILE A O 1
#

Organism: NCBI:txid1348612